Protein AF-A0A7G2FA11-F1 (afdb_mon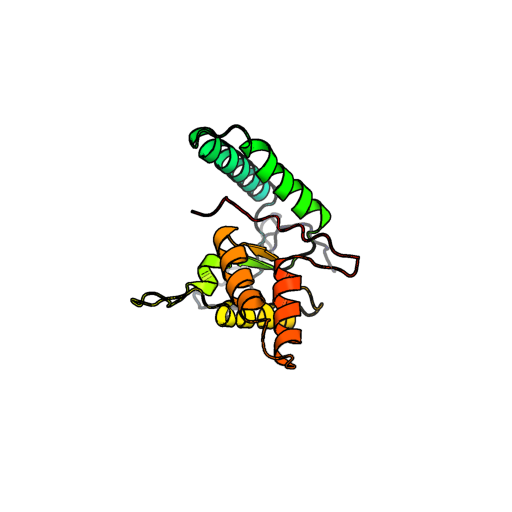omer)

pLDDT: mean 72.0, std 22.82, range [23.5, 98.06]

Foldseek 3Di:
DDDPDPDQPDDDPPDDDDDDDDDDDDFDADPQQATPVPRDHGDDGDDDPVVVVVVVVVVLVVLVVVVVVVDDPPRVVQVVVVVVVCVVPPPAPAEDAQVCQQQPVQPDPPRDRHPPSVLVVQVVVLVVVVVSGTHAYADALVNLVVVCCVVVVPVVDDDDPVVVSVVVVNCSNQVDDDDDDDRPPSHPNRDD

Organism: Arabidopsis thaliana (NCBI:txid3702)

Sequence (192 aa):
MEVGGTGMGGWHGHGWVGDGKWIVKKGNVSSTGRCLSCSEQLACVDTNEVETQKFVDSLVALAMERKAKMNSCESDVVFSEFQDWLEKQGDYEAILDGANIGLYQQNFVDGSFSLSQLESVVKELYRESGNNKWPLILLHKRRVMAILEEIYGHSLFLYSSSLLAMSSLVKSCLNLSHATCEIELRTLDWIE

Solvent-accessible surface area (backbone atoms only — not comparable to full-atom values): 12271 Å² total; per-residue (Å²): 132,87,74,88,68,99,53,65,45,80,71,81,90,82,72,89,83,88,85,85,84,85,87,86,80,91,72,60,63,46,98,87,40,32,31,72,78,76,69,47,73,62,63,73,62,62,80,57,66,70,60,49,50,53,49,50,55,52,50,54,52,49,58,53,53,63,48,68,75,67,75,57,96,74,56,77,58,58,58,53,49,49,53,57,47,45,73,74,68,63,83,56,92,43,78,40,61,43,59,60,49,17,45,60,91,30,89,53,100,81,47,55,78,33,65,67,55,40,51,52,53,49,53,49,48,24,64,69,57,77,74,69,46,62,50,45,58,48,53,36,38,72,56,56,50,52,53,47,46,58,58,58,69,50,62,88,62,80,96,52,81,71,54,60,62,54,47,51,52,50,28,55,63,56,71,66,66,102,62,83,92,72,90,73,83,82,49,45,89,74,77,129

Secondary structure (DSSP, 8-state):
------S-TT---S---S-S--------B-TTSBBTTT-PBPPPPPPPHHHHHHHHHHHHHHHHHHHHTT--TTHHHHHHHHHHHHHHH---S-EEEHHHHHTTT--STT----HHHHHHHHHHHHHHTSS-PPPEEE--HHHHHHHHHHHHHSTTS---THHHHHHHHHHHHHT--SSS--------TT--

Radius of gyration: 23.55 Å; Cα contacts (8 Å, |Δi|>4): 127; chains: 1; bounding box: 54×41×76 Å

Nearest PDB structures (foldseek):
  5diz-assembly2_B  TM=8.920E-01  e=6.114E-16  Arabidopsis thaliana
  5diz-assembly1_A  TM=8.739E-01  e=4.611E-15  Arabidopsis thaliana
  5ft9-assembly1_A  TM=8.097E-01  e=1.048E-15  Arabidopsis thaliana
  5ft9-assembly2_B  TM=8.234E-01  e=8.454E-15  Arabidopsis thaliana
  4a5p-assembly1_B  TM=3.358E-01  e=2.078E+00  Shigella flexneri 5a

InterPro domains:
  IPR011990 Tetratricopeptide-like helical domain superfamily [G3DSA:1.25.40.10] (2-50)
  IPR031595 Protein-only RNase P, C-terminal [PF16953] (30-145)

Mean predicted aligned error: 13.17 Å

Structure (mmCIF, N/CA/C/O backbone):
data_AF-A0A7G2FA11-F1
#
_entry.id   AF-A0A7G2FA11-F1
#
loop_
_atom_site.group_PDB
_atom_site.id
_atom_site.type_symbol
_atom_site.label_atom_id
_atom_site.label_alt_id
_atom_site.label_comp_id
_atom_site.label_asym_id
_atom_site.label_entity_id
_atom_site.label_seq_id
_atom_site.pdbx_PDB_ins_code
_atom_site.Cartn_x
_atom_site.Cartn_y
_atom_site.Cartn_z
_atom_site.occupancy
_atom_site.B_iso_or_equiv
_atom_site.auth_seq_id
_atom_site.auth_comp_id
_atom_site.auth_asym_id
_atom_site.auth_atom_id
_atom_site.pdbx_PDB_model_num
ATOM 1 N N . MET A 1 1 ? -20.366 17.766 17.515 1.00 31.16 1 MET A N 1
ATOM 2 C CA . MET A 1 1 ? -19.102 18.394 17.939 1.00 31.16 1 MET A CA 1
ATOM 3 C C . MET A 1 1 ? -18.028 17.690 17.140 1.00 31.16 1 MET A C 1
ATOM 5 O O . MET A 1 1 ? -17.659 16.576 17.478 1.00 31.16 1 MET A O 1
ATOM 9 N N . GLU A 1 2 ? -17.690 18.252 15.983 1.00 34.56 2 GLU A N 1
ATOM 10 C CA . GLU A 1 2 ? -16.593 17.748 15.161 1.00 34.56 2 GLU A CA 1
ATOM 11 C C . GLU A 1 2 ? -15.304 18.133 15.874 1.00 34.56 2 GLU A C 1
ATOM 13 O O . GLU A 1 2 ? -14.968 19.311 15.983 1.00 34.56 2 GLU A O 1
ATOM 18 N N . VAL A 1 3 ? -14.635 17.142 16.450 1.00 42.66 3 VAL A N 1
ATOM 19 C CA . VAL A 1 3 ? -13.273 17.324 16.931 1.00 42.66 3 VAL A CA 1
ATOM 20 C C . VAL A 1 3 ? -12.388 16.956 15.752 1.00 42.66 3 VAL A C 1
ATOM 22 O O . VAL A 1 3 ? -12.203 15.778 15.457 1.00 42.66 3 VAL A O 1
ATOM 25 N N . GLY A 1 4 ? -11.909 17.978 15.041 1.00 41.78 4 GLY A N 1
ATOM 26 C CA . GLY A 1 4 ? -10.796 17.840 14.109 1.00 41.78 4 GLY A CA 1
ATOM 27 C C . GLY A 1 4 ? -9.607 17.271 14.876 1.00 41.78 4 GLY A C 1
ATOM 28 O O . GLY A 1 4 ? -9.051 17.936 15.748 1.00 41.78 4 GLY A O 1
ATOM 29 N N . GLY A 1 5 ? -9.299 16.002 14.628 1.00 37.94 5 GLY A N 1
ATOM 30 C CA . GLY A 1 5 ? -8.276 15.263 15.350 1.00 37.94 5 GLY A CA 1
ATOM 31 C C . GLY A 1 5 ? -7.019 15.135 14.512 1.00 37.94 5 GLY A C 1
ATOM 32 O O . GLY A 1 5 ? -6.974 14.323 13.599 1.00 37.94 5 GLY A O 1
ATOM 33 N N . THR A 1 6 ? -5.969 15.861 14.883 1.00 43.22 6 THR A N 1
ATOM 34 C CA . THR A 1 6 ? -4.574 15.552 14.521 1.00 43.22 6 THR A CA 1
ATOM 35 C C . THR A 1 6 ? -4.031 14.397 15.379 1.00 43.22 6 THR A C 1
ATOM 37 O O . THR A 1 6 ? -2.898 14.436 15.852 1.00 43.22 6 THR A O 1
ATOM 40 N N . GLY A 1 7 ? -4.868 13.403 15.682 1.00 51.94 7 GLY A N 1
ATOM 41 C CA . GLY A 1 7 ? -4.521 12.251 16.507 1.00 51.94 7 GLY A CA 1
ATOM 42 C C . GLY A 1 7 ? -4.700 10.989 15.686 1.00 51.94 7 GLY A C 1
ATOM 43 O O . GLY A 1 7 ? -5.805 10.743 15.210 1.00 51.94 7 GLY A O 1
ATOM 44 N N . MET A 1 8 ? -3.623 10.215 15.538 1.00 59.50 8 MET A N 1
ATOM 45 C CA . MET A 1 8 ? -3.624 8.865 14.968 1.00 59.50 8 MET A CA 1
ATOM 46 C C . MET A 1 8 ? -4.855 8.116 15.500 1.00 59.50 8 MET A C 1
ATOM 48 O O . MET A 1 8 ? -4.978 7.924 16.713 1.00 59.50 8 MET A O 1
ATOM 52 N N . GLY A 1 9 ? -5.819 7.814 14.628 1.00 73.50 9 GLY A N 1
ATOM 53 C CA . GLY A 1 9 ? -7.153 7.373 15.036 1.00 73.50 9 GLY A CA 1
ATOM 54 C C . GLY A 1 9 ? -7.132 6.202 16.029 1.00 73.50 9 GLY A C 1
ATOM 55 O O . GLY A 1 9 ? -6.240 5.362 16.006 1.00 73.50 9 GLY A O 1
ATOM 56 N N . GLY A 1 10 ? -8.134 6.122 16.911 1.00 81.94 10 GLY A N 1
ATOM 57 C CA . GLY A 1 10 ? -8.347 4.951 17.778 1.00 81.94 10 GLY A CA 1
ATOM 58 C C . GLY A 1 10 ? -7.951 5.091 19.254 1.00 81.94 10 GLY A C 1
ATOM 59 O O . GLY A 1 10 ? -8.184 4.156 20.020 1.00 81.94 10 GLY A O 1
ATOM 60 N N . TRP A 1 11 ? -7.423 6.238 19.698 1.00 87.19 11 TRP A N 1
ATOM 61 C CA . TRP A 1 11 ? -7.128 6.497 21.116 1.00 87.19 11 TRP A CA 1
ATOM 62 C C . TRP A 1 11 ? -7.223 7.988 21.468 1.00 87.19 11 TRP A C 1
ATOM 64 O O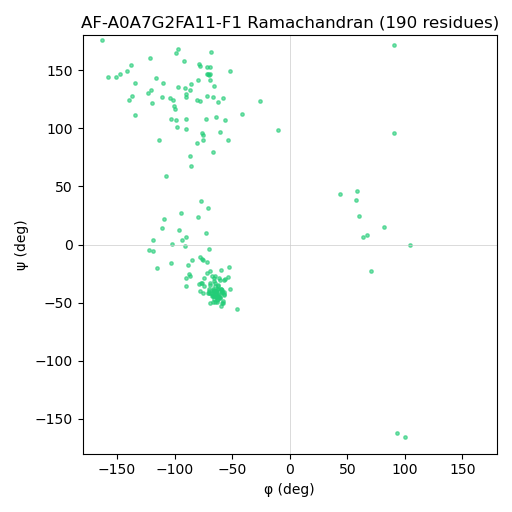 . TRP A 1 11 ? -6.843 8.835 20.668 1.00 87.19 11 TRP A O 1
ATOM 74 N N . HIS A 1 12 ? -7.698 8.316 22.677 1.00 88.25 12 HIS A N 1
ATOM 75 C CA . HIS A 1 12 ? -7.824 9.710 23.138 1.00 88.25 12 HIS A CA 1
ATOM 76 C C . HIS A 1 12 ? -6.921 10.078 24.329 1.00 88.25 12 HIS A C 1
ATOM 78 O O . HIS A 1 12 ? -6.681 11.252 24.564 1.00 88.25 12 HIS A O 1
ATOM 84 N N . GLY A 1 13 ? -6.417 9.121 25.115 1.00 90.75 13 GLY A N 1
ATOM 85 C CA . GLY A 1 13 ? -5.401 9.382 26.153 1.00 90.75 13 GLY A CA 1
ATOM 86 C C . GLY A 1 13 ? -5.819 10.223 27.363 1.00 90.75 13 GLY A C 1
ATOM 87 O O . GLY A 1 13 ? -4.971 10.544 28.189 1.00 90.75 13 GLY A O 1
ATOM 88 N N . HIS A 1 14 ? -7.104 10.545 27.517 1.00 93.06 14 HIS A N 1
ATOM 89 C CA . HIS A 1 14 ? -7.607 11.416 28.593 1.00 93.06 14 HIS A CA 1
ATOM 90 C C . HIS A 1 14 ? -8.152 10.663 29.822 1.00 93.06 14 HIS A C 1
ATOM 92 O O . HIS A 1 14 ? -8.789 11.266 30.682 1.00 93.06 14 HIS A O 1
ATOM 98 N N . GLY A 1 15 ? -7.894 9.356 29.926 1.00 93.38 15 GLY A N 1
ATOM 99 C CA . GLY A 1 15 ? -8.355 8.515 31.036 1.00 93.38 15 GLY A CA 1
ATOM 100 C C . GLY A 1 15 ? -9.692 7.817 30.769 1.00 93.38 15 GLY A C 1
ATOM 101 O O . GLY A 1 15 ? -10.099 7.656 29.623 1.00 93.38 15 GLY A O 1
ATOM 102 N N . TRP A 1 16 ? -10.349 7.342 31.829 1.00 95.38 16 TRP A N 1
ATOM 103 C CA . TRP A 1 16 ? -11.605 6.591 31.731 1.00 95.38 16 TRP A CA 1
ATOM 104 C C . TRP A 1 16 ? -12.785 7.479 31.317 1.00 95.38 16 TRP A C 1
ATOM 106 O O . TRP A 1 16 ? -12.865 8.638 31.719 1.00 95.38 16 TRP A O 1
ATOM 116 N N . VAL A 1 17 ? -13.728 6.910 30.560 1.00 94.94 17 VAL A N 1
ATOM 117 C CA . VAL A 1 17 ? -14.979 7.569 30.158 1.00 94.94 17 VAL A CA 1
ATOM 118 C C . VAL A 1 17 ? -16.167 6.731 30.626 1.00 94.94 17 VAL A C 1
ATOM 120 O O . VAL A 1 17 ? -16.229 5.534 30.345 1.00 94.94 17 VAL A O 1
ATOM 123 N N . GLY A 1 18 ? -17.126 7.379 31.289 1.00 94.62 18 GLY A N 1
ATOM 124 C CA . GLY A 1 18 ? -18.358 6.761 31.781 1.00 94.62 18 GLY A CA 1
ATOM 125 C C . GLY A 1 18 ? -18.260 6.200 33.202 1.00 94.62 18 GLY A C 1
ATOM 126 O O . GLY A 1 18 ? -17.185 6.126 33.793 1.00 94.62 18 GLY A O 1
ATOM 127 N N . ASP A 1 19 ? -19.415 5.791 33.727 1.00 95.94 19 ASP A N 1
ATOM 128 C CA . ASP A 1 19 ? -19.591 5.256 35.080 1.00 95.94 19 ASP A CA 1
ATOM 129 C C . ASP A 1 19 ? -20.173 3.829 35.045 1.00 95.94 19 ASP A C 1
ATOM 131 O O . ASP A 1 19 ? -20.814 3.419 34.075 1.00 95.94 19 ASP A O 1
ATOM 135 N N . GLY A 1 20 ? -20.013 3.073 36.136 1.00 96.50 20 GLY A N 1
ATOM 136 C CA . GLY A 1 20 ? -20.649 1.762 36.326 1.00 96.50 20 GLY A CA 1
ATOM 137 C C . GLY A 1 20 ? -19.751 0.549 36.047 1.00 96.50 20 GLY A C 1
ATOM 138 O O . GLY A 1 20 ? -18.525 0.636 36.025 1.00 96.50 20 GLY A O 1
ATOM 139 N N . LYS A 1 21 ? -20.370 -0.635 35.918 1.00 97.56 21 LYS A N 1
ATOM 140 C CA . LYS A 1 21 ? -19.657 -1.902 35.675 1.00 97.56 21 LYS A CA 1
ATOM 141 C C . LYS A 1 21 ? -19.410 -2.107 34.180 1.00 97.56 21 LYS A C 1
ATOM 143 O O . LYS A 1 21 ? -20.320 -1.936 33.374 1.00 97.56 21 LYS A O 1
ATOM 148 N N . TRP A 1 22 ? -18.218 -2.583 33.832 1.00 96.81 22 TRP A N 1
ATOM 149 C CA . TRP A 1 22 ? -17.868 -2.949 32.461 1.00 96.81 22 TRP A CA 1
ATOM 150 C C . TRP A 1 22 ? -18.674 -4.147 31.958 1.00 96.81 22 TRP A C 1
ATOM 152 O O . TRP A 1 22 ? -18.799 -5.164 32.643 1.00 96.81 22 TRP A O 1
ATOM 162 N N . ILE A 1 23 ? -19.159 -4.048 30.720 1.00 96.31 23 ILE A N 1
ATOM 163 C CA . ILE A 1 23 ? -19.722 -5.176 29.979 1.00 96.31 23 ILE A CA 1
ATOM 164 C C . ILE A 1 23 ? -18.635 -5.700 29.045 1.00 96.31 23 ILE A C 1
ATOM 166 O O . ILE A 1 23 ? -18.316 -5.074 28.037 1.00 96.31 23 ILE A O 1
ATOM 170 N N . VAL A 1 24 ? -18.077 -6.863 29.369 1.00 96.88 24 VAL A N 1
ATOM 171 C CA . VAL A 1 24 ? -17.013 -7.495 28.581 1.00 96.88 24 VAL A CA 1
ATOM 172 C C . VAL A 1 24 ? -17.599 -8.649 27.774 1.00 96.88 24 VAL A C 1
ATOM 174 O O . VAL A 1 24 ? -18.246 -9.536 28.329 1.00 96.88 24 VAL A O 1
ATOM 177 N N . LYS A 1 25 ? -17.378 -8.646 26.456 1.00 97.06 25 LYS A N 1
ATOM 178 C CA . LYS A 1 25 ? -17.841 -9.691 25.531 1.00 97.06 25 LYS A CA 1
ATOM 179 C C . LYS A 1 25 ? -16.710 -10.089 24.589 1.00 97.06 25 LYS A C 1
ATOM 181 O O . LYS A 1 25 ? -16.015 -9.223 24.067 1.00 97.06 25 LYS A O 1
ATOM 186 N N . LYS A 1 26 ? -16.574 -11.387 24.315 1.00 97.38 26 LYS A N 1
ATOM 187 C CA . LYS A 1 26 ? -15.735 -11.895 23.223 1.00 97.38 26 LYS A CA 1
ATOM 188 C C . LYS A 1 26 ? -16.593 -12.022 21.967 1.00 97.38 26 LYS A C 1
ATOM 190 O O . LYS A 1 26 ? -17.704 -12.537 22.045 1.00 97.38 26 LYS A O 1
ATOM 195 N N . GLY A 1 27 ? -16.086 -11.569 20.829 1.00 95.44 27 GLY A N 1
ATOM 196 C CA . GLY A 1 27 ? -16.783 -11.680 19.553 1.00 95.44 27 GLY A CA 1
ATOM 197 C C . GLY A 1 27 ? -15.845 -11.468 18.377 1.00 95.44 27 GLY A C 1
ATOM 198 O O . GLY A 1 27 ? -14.664 -11.173 18.562 1.00 95.44 27 GLY A O 1
ATOM 199 N N . ASN A 1 28 ? -16.393 -11.629 17.180 1.00 98.06 28 ASN A N 1
ATOM 200 C CA . ASN A 1 28 ? -15.663 -11.445 15.934 1.00 98.06 28 ASN A CA 1
ATOM 201 C C . ASN A 1 28 ? -15.912 -10.036 15.376 1.00 98.06 28 ASN A C 1
ATOM 203 O O . ASN A 1 28 ? -16.814 -9.315 15.816 1.00 98.06 28 ASN A O 1
ATOM 207 N N . VAL A 1 29 ? -15.110 -9.663 14.386 1.00 98.00 29 VAL A N 1
ATOM 208 C CA . VAL A 1 29 ? -15.217 -8.412 13.630 1.00 98.0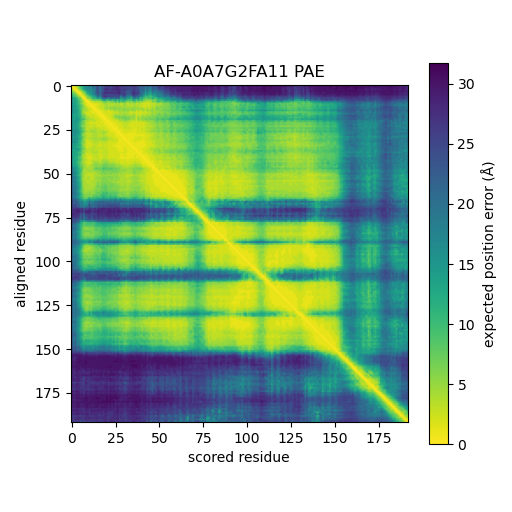0 29 VAL A CA 1
ATOM 209 C C . VAL A 1 29 ? -15.526 -8.768 12.174 1.00 98.00 29 VAL A C 1
ATOM 211 O O . VAL A 1 29 ? -15.056 -9.795 11.681 1.00 98.00 29 VAL A O 1
ATOM 214 N N . SER A 1 30 ? -16.353 -7.967 11.501 1.00 97.69 30 SER A N 1
ATOM 215 C CA . SER A 1 30 ? -16.638 -8.133 10.072 1.00 97.69 30 SER A CA 1
ATOM 216 C C . SER A 1 30 ? -15.415 -7.802 9.208 1.00 97.69 30 SER A C 1
ATOM 218 O O . SER A 1 30 ? -14.481 -7.136 9.653 1.00 97.69 30 SER A O 1
ATOM 220 N N . SER A 1 31 ? -15.453 -8.186 7.930 1.00 97.25 31 SER A N 1
ATOM 221 C CA . SER A 1 31 ? -14.429 -7.796 6.947 1.00 97.25 31 SER A CA 1
ATOM 222 C C . SER A 1 31 ? -14.307 -6.279 6.754 1.00 97.25 31 SER A C 1
ATOM 224 O O . SER A 1 31 ? -13.261 -5.803 6.340 1.00 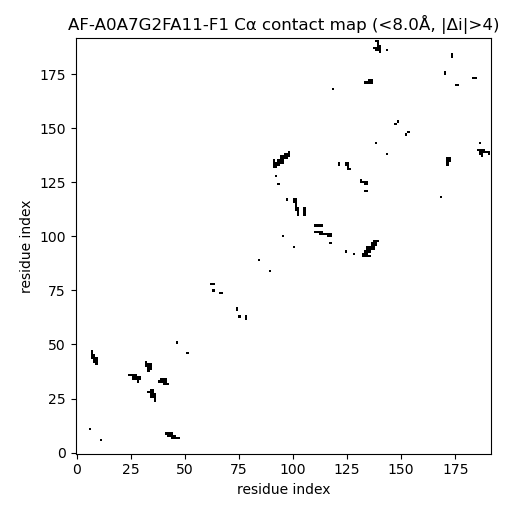97.25 31 SER A O 1
ATOM 226 N N . THR A 1 32 ? -15.350 -5.513 7.085 1.00 96.19 32 THR A N 1
ATOM 227 C CA . THR A 1 32 ? -15.356 -4.042 7.023 1.00 96.19 32 THR A CA 1
ATOM 228 C C . THR A 1 32 ? -14.904 -3.381 8.331 1.00 96.19 32 THR A C 1
ATOM 230 O O . THR A 1 32 ? -15.038 -2.170 8.485 1.00 96.19 32 THR A O 1
ATOM 233 N N . GLY A 1 33 ? -14.441 -4.154 9.321 1.00 96.31 33 GLY A N 1
ATOM 234 C CA . GLY A 1 33 ? -13.973 -3.624 10.605 1.00 96.31 33 GLY A CA 1
ATOM 235 C C . GLY A 1 33 ? -15.073 -3.313 11.629 1.00 96.31 33 GLY A C 1
ATOM 236 O O . GLY A 1 33 ? -14.806 -2.627 12.612 1.00 96.31 33 GLY A O 1
ATOM 237 N N . ARG A 1 34 ? -16.306 -3.809 11.448 1.00 97.75 34 ARG A N 1
ATOM 238 C CA . ARG A 1 34 ? -17.403 -3.602 12.412 1.00 97.75 34 ARG A CA 1
ATOM 239 C C . ARG A 1 34 ? -17.439 -4.716 13.458 1.00 97.75 34 ARG A C 1
ATOM 241 O O . ARG A 1 34 ? -17.473 -5.897 13.114 1.00 97.75 34 ARG A O 1
ATOM 248 N N . CYS A 1 35 ? -17.482 -4.358 14.738 1.00 97.44 35 CYS A N 1
ATOM 249 C CA . CYS A 1 35 ? -17.572 -5.321 15.835 1.00 97.44 35 CYS A CA 1
ATOM 250 C C . CYS A 1 35 ? -18.964 -5.970 15.900 1.00 97.44 35 CYS A C 1
ATOM 252 O O . CYS A 1 35 ? -19.966 -5.268 16.004 1.00 97.44 35 CYS A O 1
ATOM 254 N N . LEU A 1 36 ? -19.052 -7.304 15.931 1.00 97.31 36 LEU A N 1
ATOM 255 C CA . LEU A 1 36 ? -20.346 -8.005 15.997 1.00 97.31 36 LEU A CA 1
ATOM 256 C C . LEU A 1 36 ? -21.000 -7.964 17.392 1.00 97.31 36 LEU A C 1
ATOM 258 O O . LEU A 1 36 ? -22.175 -8.290 17.535 1.00 97.31 36 LEU A O 1
ATOM 262 N N . SER A 1 37 ? -20.255 -7.562 18.426 1.00 97.56 37 SER A N 1
ATOM 263 C CA . SER A 1 37 ? -20.739 -7.521 19.816 1.00 97.56 37 SER A CA 1
ATOM 264 C C . SER A 1 37 ? -21.374 -6.186 20.212 1.00 97.56 37 SER A C 1
ATOM 266 O O . SER A 1 37 ? -22.299 -6.174 21.029 1.00 97.56 37 SER A O 1
ATOM 268 N N . CYS A 1 38 ? -20.849 -5.070 19.694 1.00 96.19 38 CYS A N 1
ATOM 269 C CA . CYS A 1 38 ? -21.323 -3.709 19.985 1.00 96.19 38 CYS A CA 1
ATOM 270 C C . CYS A 1 38 ? -21.751 -2.929 18.737 1.00 96.19 38 CYS A C 1
ATOM 272 O O . CYS A 1 38 ? -22.277 -1.836 18.875 1.00 96.19 38 CYS A O 1
ATOM 274 N N . SER A 1 39 ? -21.578 -3.487 17.536 1.00 96.31 39 SER A N 1
ATOM 275 C CA . SER A 1 39 ? -21.902 -2.854 16.248 1.00 96.31 39 SER A CA 1
ATOM 276 C C . SER A 1 39 ? -21.098 -1.595 15.902 1.00 96.31 39 SER A C 1
ATOM 278 O O . SER A 1 39 ? -21.367 -0.993 14.863 1.00 96.31 39 SER A O 1
ATOM 280 N N . GLU A 1 40 ? -20.090 -1.238 16.701 1.00 96.06 40 GLU A N 1
ATOM 281 C CA . GLU A 1 40 ? -19.210 -0.089 16.458 1.00 96.06 40 GLU A CA 1
ATOM 282 C C . GLU A 1 40 ? -18.139 -0.372 15.396 1.00 96.06 40 GLU A C 1
ATOM 284 O O . GLU A 1 40 ? -17.740 -1.523 15.176 1.00 96.06 40 GLU A O 1
ATOM 289 N N . GLN A 1 41 ? -17.678 0.695 14.738 1.00 96.25 41 GLN A N 1
ATOM 290 C CA . GLN A 1 41 ? -16.644 0.666 13.702 1.00 96.25 41 GLN A CA 1
ATOM 291 C C . GLN A 1 41 ? -15.256 0.834 14.328 1.00 96.25 41 GLN A C 1
ATOM 293 O O . GLN A 1 41 ? -15.009 1.798 15.051 1.00 96.25 41 GLN A O 1
ATOM 298 N N . LEU A 1 42 ? -14.335 -0.082 14.026 1.00 95.06 42 LEU A N 1
ATOM 299 C CA . LEU A 1 42 ? -12.929 0.102 14.378 1.00 95.06 42 LEU A CA 1
ATOM 300 C C . LEU A 1 42 ? -12.317 1.226 13.537 1.00 95.06 42 LEU A C 1
ATOM 302 O O . LEU A 1 42 ? -12.607 1.344 12.344 1.00 95.06 42 LEU A O 1
ATOM 306 N N . ALA A 1 43 ? -11.455 2.024 14.165 1.00 92.19 43 ALA A N 1
ATOM 307 C CA . ALA A 1 43 ? -10.685 3.051 13.478 1.00 92.19 43 ALA A CA 1
ATOM 308 C C . ALA A 1 43 ? -9.589 2.421 12.601 1.00 92.19 43 ALA A C 1
ATOM 310 O O . ALA A 1 43 ? -9.001 1.403 12.973 1.00 92.19 43 ALA A O 1
ATOM 311 N N . CYS A 1 44 ? -9.292 3.057 11.466 1.00 90.06 44 CYS A N 1
ATOM 312 C CA . CYS A 1 44 ? -8.036 2.837 10.756 1.00 90.06 44 CYS A CA 1
ATOM 313 C C . CYS A 1 44 ? -6.951 3.623 11.497 1.00 90.06 44 CYS A C 1
ATOM 315 O O . CYS A 1 44 ? -7.121 4.818 11.733 1.00 90.06 44 CYS A O 1
ATOM 317 N N . VAL A 1 45 ? -5.897 2.939 11.934 1.00 90.62 45 VAL A N 1
ATOM 318 C CA . VAL A 1 45 ? -4.822 3.555 12.716 1.00 90.62 45 VAL A CA 1
ATOM 319 C C . VAL A 1 45 ? -3.662 3.843 11.780 1.00 90.62 45 VAL A C 1
ATOM 321 O O . VAL A 1 45 ? -3.076 2.911 11.229 1.00 90.62 45 VAL A O 1
ATOM 324 N N . ASP A 1 46 ? -3.337 5.121 11.620 1.00 87.88 46 ASP A N 1
ATOM 325 C CA . ASP A 1 46 ? -2.204 5.544 10.802 1.00 87.88 46 ASP A CA 1
ATOM 326 C C . ASP A 1 46 ? -0.876 5.146 11.449 1.00 87.88 46 ASP A C 1
ATOM 328 O O . ASP A 1 46 ? -0.756 5.017 12.674 1.00 87.88 46 ASP A O 1
ATOM 332 N N . THR A 1 47 ? 0.152 4.958 10.625 1.00 88.44 47 THR A N 1
ATOM 333 C CA . THR A 1 47 ? 1.513 4.757 11.121 1.00 88.44 47 THR A CA 1
ATOM 334 C C . THR A 1 47 ? 2.045 6.043 11.739 1.00 88.44 47 THR A C 1
ATOM 336 O O . THR A 1 47 ? 1.720 7.150 11.319 1.00 88.44 47 THR A O 1
ATOM 339 N N . ASN A 1 48 ? 2.880 5.909 12.768 1.00 89.81 48 ASN A N 1
ATOM 340 C CA . ASN A 1 48 ? 3.454 7.068 13.440 1.00 89.81 48 ASN A CA 1
ATOM 341 C C . ASN A 1 48 ? 4.402 7.813 12.489 1.00 89.81 48 ASN A C 1
ATOM 343 O O . ASN A 1 48 ? 5.329 7.203 11.958 1.00 89.81 48 ASN A O 1
ATOM 347 N N . GLU A 1 49 ? 4.203 9.116 12.304 1.00 89.81 49 GLU A N 1
ATOM 348 C CA . GLU A 1 49 ? 5.010 9.936 11.389 1.00 89.81 49 GLU A CA 1
ATOM 349 C C . GLU A 1 49 ? 6.504 9.930 11.751 1.00 89.81 49 GLU A C 1
ATOM 351 O O . GLU A 1 49 ? 7.353 9.789 10.875 1.00 89.81 49 GLU A O 1
ATOM 356 N N . VAL A 1 50 ? 6.844 9.994 13.044 1.00 91.44 50 VAL A N 1
ATOM 357 C CA . VAL A 1 50 ? 8.239 9.986 13.520 1.00 91.44 50 VAL A CA 1
ATOM 358 C C . VAL A 1 50 ? 8.910 8.643 13.240 1.00 91.44 50 VAL A C 1
ATOM 360 O O . VAL A 1 50 ? 10.049 8.601 12.781 1.00 91.44 50 VAL A O 1
ATOM 363 N N . GLU A 1 51 ? 8.218 7.533 13.498 1.00 93.06 51 GLU A N 1
ATOM 364 C CA . GLU A 1 51 ? 8.749 6.201 13.181 1.00 93.06 51 GLU A CA 1
ATOM 365 C C . GLU A 1 51 ? 8.818 5.962 11.668 1.00 93.06 51 GLU A C 1
ATOM 367 O O . GLU A 1 51 ? 9.771 5.352 11.185 1.00 93.06 51 GLU A O 1
ATOM 372 N N . THR A 1 52 ? 7.863 6.506 10.911 1.00 92.81 52 THR A N 1
ATOM 373 C CA . THR A 1 52 ? 7.872 6.467 9.443 1.00 92.81 52 THR A CA 1
ATOM 374 C C . THR A 1 52 ? 9.094 7.206 8.898 1.00 92.81 52 THR A C 1
ATOM 376 O O . THR A 1 52 ? 9.801 6.660 8.054 1.00 92.81 52 THR A O 1
ATOM 379 N N . GLN A 1 53 ? 9.425 8.386 9.435 1.00 93.25 53 GLN A N 1
ATOM 380 C CA . GLN A 1 53 ? 10.622 9.124 9.029 1.00 93.25 53 GLN A CA 1
ATOM 381 C C . GLN A 1 53 ? 11.911 8.354 9.343 1.00 93.25 53 GLN A C 1
ATOM 383 O O . GLN A 1 53 ? 12.770 8.214 8.478 1.00 93.25 53 GLN A O 1
ATOM 388 N N . LYS A 1 54 ? 12.034 7.770 10.543 1.00 95.31 54 LYS A N 1
ATOM 389 C CA . LYS A 1 54 ? 13.202 6.938 10.893 1.00 95.31 54 LYS A CA 1
ATOM 390 C C . LYS A 1 54 ? 13.361 5.738 9.960 1.00 95.31 54 LYS A C 1
ATOM 392 O O . LYS A 1 54 ? 14.487 5.350 9.635 1.00 95.31 54 LYS A O 1
ATOM 397 N N . PHE A 1 55 ? 12.246 5.130 9.557 1.00 94.81 55 PHE A N 1
ATOM 398 C CA . PHE A 1 55 ? 12.247 4.035 8.596 1.00 94.81 55 PHE A CA 1
ATOM 399 C C . PHE A 1 55 ? 12.750 4.499 7.224 1.00 94.81 55 PHE A C 1
ATOM 401 O O . PHE A 1 55 ? 13.618 3.839 6.652 1.00 94.81 55 PHE A O 1
ATOM 408 N N . VAL A 1 56 ? 12.275 5.652 6.736 1.00 92.56 56 VAL A N 1
ATOM 409 C CA . VAL A 1 56 ? 12.756 6.271 5.490 1.00 92.56 56 VAL A CA 1
ATOM 410 C C . VAL A 1 56 ? 14.259 6.546 5.564 1.00 92.56 56 VAL A C 1
ATOM 412 O O . VAL A 1 56 ? 14.994 6.083 4.696 1.00 92.56 56 VAL A O 1
ATOM 415 N N . ASP A 1 57 ? 14.740 7.200 6.623 1.00 92.69 57 ASP A N 1
ATOM 416 C CA . ASP A 1 57 ? 16.165 7.523 6.791 1.00 92.69 57 ASP A CA 1
ATOM 417 C C . ASP A 1 57 ? 17.039 6.257 6.786 1.00 92.69 57 ASP A C 1
ATOM 419 O O . ASP A 1 57 ? 18.099 6.206 6.157 1.00 92.69 57 ASP A O 1
ATOM 423 N N . SER A 1 58 ? 16.565 5.195 7.444 1.00 94.06 58 SER A N 1
ATOM 424 C CA . SER A 1 58 ? 17.250 3.898 7.478 1.00 94.06 58 SER A CA 1
ATOM 425 C C . SER A 1 58 ? 17.275 3.218 6.105 1.00 94.06 58 SER A C 1
ATOM 427 O O . SER A 1 58 ? 18.278 2.603 5.738 1.00 94.06 58 SER A O 1
ATOM 429 N N . LEU A 1 59 ? 16.192 3.332 5.330 1.00 89.31 59 LEU A N 1
ATOM 430 C CA . LEU A 1 59 ? 16.104 2.792 3.974 1.00 89.31 59 LEU A CA 1
ATOM 431 C C . LEU A 1 59 ? 17.053 3.524 3.020 1.00 89.31 59 LEU A C 1
ATOM 433 O O . LEU A 1 59 ? 17.759 2.869 2.252 1.00 89.31 59 LEU A O 1
ATOM 437 N N . VAL A 1 60 ? 17.108 4.857 3.103 1.00 88.25 60 VAL A N 1
ATOM 438 C CA . VAL A 1 60 ? 18.052 5.685 2.338 1.00 88.25 60 VAL A CA 1
ATOM 439 C C . VAL A 1 60 ? 19.484 5.274 2.675 1.00 88.25 60 VAL A C 1
ATOM 441 O O . VAL A 1 60 ? 20.254 4.945 1.776 1.00 88.25 60 VAL A O 1
ATOM 444 N N . ALA A 1 61 ? 19.833 5.193 3.963 1.00 88.00 61 ALA A N 1
ATOM 445 C CA . ALA A 1 61 ? 21.168 4.777 4.391 1.00 88.00 61 ALA A CA 1
ATOM 446 C C . ALA A 1 61 ? 21.548 3.386 3.849 1.00 88.00 61 ALA A C 1
ATOM 448 O O . ALA A 1 61 ? 22.653 3.200 3.337 1.00 88.00 61 ALA A O 1
ATOM 449 N N . LEU A 1 62 ? 20.620 2.424 3.891 1.00 85.25 62 LEU A N 1
ATOM 450 C CA . LEU A 1 62 ? 20.835 1.079 3.359 1.00 85.25 62 LEU A CA 1
ATOM 451 C C . LEU A 1 62 ? 21.011 1.069 1.832 1.00 85.25 62 LEU A C 1
ATOM 453 O O . LEU A 1 62 ? 21.847 0.319 1.317 1.00 85.25 62 LEU A O 1
ATOM 457 N N . ALA A 1 63 ? 20.229 1.873 1.105 1.00 79.69 63 ALA A N 1
ATOM 458 C CA . ALA A 1 63 ? 20.333 2.001 -0.347 1.00 79.69 63 ALA A CA 1
ATOM 459 C C . ALA A 1 63 ? 21.709 2.544 -0.756 1.00 79.69 63 ALA A C 1
ATOM 461 O O . ALA A 1 63 ? 22.334 1.993 -1.666 1.00 79.69 63 ALA A O 1
ATOM 462 N N . MET A 1 64 ? 22.211 3.545 -0.028 1.00 78.25 64 MET A N 1
ATOM 463 C CA . MET A 1 64 ? 23.552 4.097 -0.223 1.00 78.25 64 MET A CA 1
ATOM 464 C C . MET A 1 64 ? 24.647 3.075 0.143 1.00 78.25 64 MET A C 1
ATOM 466 O O . MET A 1 64 ? 25.589 2.864 -0.621 1.00 78.25 64 MET A O 1
ATOM 470 N N . GLU A 1 65 ? 24.508 2.353 1.265 1.00 78.38 65 GLU A N 1
ATOM 471 C CA . GLU A 1 65 ? 25.515 1.387 1.737 1.00 78.38 65 GLU A CA 1
ATOM 472 C C . GLU A 1 65 ? 25.681 0.178 0.801 1.00 78.38 65 GLU A C 1
ATOM 474 O O . GLU A 1 65 ? 26.804 -0.221 0.473 1.00 78.38 65 GLU A O 1
ATOM 479 N N . ARG A 1 66 ? 24.571 -0.432 0.361 1.00 68.81 66 ARG A N 1
ATOM 480 C CA . ARG A 1 66 ? 24.614 -1.611 -0.524 1.00 68.81 66 ARG A CA 1
ATOM 481 C C . ARG A 1 66 ? 25.311 -1.310 -1.847 1.00 68.81 66 ARG A C 1
ATOM 483 O O . ARG A 1 66 ? 25.945 -2.199 -2.408 1.00 68.81 66 ARG A O 1
ATOM 490 N N . LYS A 1 67 ? 25.227 -0.068 -2.320 1.00 61.25 67 LYS A N 1
ATOM 491 C CA . LYS A 1 67 ? 25.777 0.352 -3.610 1.00 61.25 67 LYS A CA 1
ATOM 492 C C . LYS A 1 67 ? 27.220 0.844 -3.533 1.00 61.25 67 LYS A C 1
ATOM 494 O O . LYS A 1 67 ? 27.985 0.558 -4.451 1.00 61.25 67 LYS A O 1
ATOM 499 N N . ALA A 1 68 ? 27.648 1.404 -2.399 1.00 58.28 68 ALA A N 1
ATOM 500 C CA . ALA A 1 68 ? 29.069 1.643 -2.120 1.00 58.28 68 ALA A CA 1
ATOM 501 C C . ALA A 1 68 ? 29.909 0.348 -2.194 1.00 58.28 68 ALA A C 1
ATOM 503 O O . ALA A 1 68 ? 31.068 0.370 -2.601 1.00 58.28 68 ALA A O 1
ATOM 504 N N . LYS A 1 69 ? 29.306 -0.805 -1.865 1.00 59.06 69 LYS A N 1
ATOM 505 C CA . LYS A 1 69 ? 29.929 -2.139 -1.959 1.00 59.06 69 LYS A CA 1
ATOM 506 C C . LYS A 1 69 ? 29.988 -2.714 -3.389 1.00 59.06 69 LYS A C 1
ATOM 508 O O . LYS A 1 69 ? 30.673 -3.713 -3.590 1.00 59.06 69 LYS A O 1
ATOM 513 N N . MET A 1 70 ? 29.310 -2.108 -4.375 1.00 58.16 70 MET A N 1
ATOM 514 C CA . MET A 1 70 ? 29.257 -2.574 -5.776 1.00 58.16 70 MET A CA 1
ATOM 515 C C . MET A 1 70 ? 30.321 -1.935 -6.702 1.00 58.16 70 MET A C 1
ATOM 517 O O . MET A 1 70 ? 30.371 -2.268 -7.881 1.00 58.16 70 MET A O 1
ATOM 521 N N . ASN A 1 71 ? 31.236 -1.107 -6.173 1.00 46.56 71 ASN A N 1
ATOM 522 C CA . ASN A 1 71 ? 32.453 -0.606 -6.846 1.00 46.56 71 ASN A CA 1
ATOM 523 C C . ASN A 1 71 ? 32.262 0.180 -8.169 1.00 46.56 71 ASN A C 1
ATOM 525 O O . ASN A 1 71 ? 33.028 -0.016 -9.113 1.00 46.56 71 ASN A O 1
ATOM 529 N N . SER A 1 72 ? 31.323 1.128 -8.249 1.00 51.59 72 SER A N 1
ATOM 530 C CA . SER A 1 72 ? 31.258 2.081 -9.377 1.00 51.59 72 SER A CA 1
ATOM 531 C C . SER A 1 72 ? 30.970 3.511 -8.906 1.00 51.59 72 SER A C 1
ATOM 533 O O . SER A 1 72 ? 30.004 3.746 -8.186 1.00 51.59 72 SER A O 1
ATOM 535 N N . CYS A 1 73 ? 31.805 4.468 -9.326 1.00 46.66 73 CYS A N 1
ATOM 536 C CA . CYS A 1 73 ? 31.831 5.867 -8.871 1.00 46.66 73 CYS A CA 1
ATOM 537 C C . CYS A 1 73 ? 30.646 6.753 -9.314 1.00 46.66 73 CYS A C 1
ATOM 539 O O . CYS A 1 73 ? 30.576 7.904 -8.898 1.00 46.66 73 CYS A O 1
ATOM 541 N N . GLU A 1 74 ? 29.716 6.248 -10.127 1.00 48.28 74 GLU A N 1
ATOM 542 C CA . GLU A 1 74 ? 28.558 7.003 -10.646 1.00 48.28 74 GLU A CA 1
ATOM 543 C C . GLU A 1 74 ? 27.297 6.896 -9.761 1.00 48.28 74 GLU A C 1
ATOM 545 O O . GLU A 1 74 ? 26.260 7.476 -10.068 1.00 48.28 74 GLU A O 1
ATOM 550 N N . SER A 1 75 ? 27.353 6.138 -8.662 1.00 50.84 75 SER A N 1
ATOM 551 C CA . SER A 1 75 ? 26.143 5.595 -8.032 1.00 50.84 75 SER A CA 1
ATOM 552 C C . SER A 1 75 ? 25.432 6.501 -7.015 1.00 50.84 75 SER A C 1
ATOM 554 O O . SER A 1 75 ? 24.224 6.336 -6.844 1.00 50.84 75 SER A O 1
ATOM 556 N N . ASP A 1 76 ? 26.122 7.428 -6.341 1.00 52.12 76 ASP A N 1
ATOM 557 C CA . ASP A 1 76 ? 25.504 8.304 -5.320 1.00 52.12 76 ASP A CA 1
ATOM 558 C C . ASP A 1 76 ? 24.522 9.318 -5.938 1.00 52.12 76 ASP A C 1
ATOM 560 O O . ASP A 1 76 ? 23.594 9.801 -5.283 1.00 52.12 76 ASP A O 1
ATOM 564 N N . VAL A 1 77 ? 24.700 9.602 -7.230 1.00 55.56 77 VAL A N 1
ATOM 565 C CA . VAL A 1 77 ? 23.891 10.554 -7.995 1.00 55.56 77 VAL A CA 1
ATOM 566 C C . VAL A 1 77 ? 22.519 9.960 -8.346 1.00 55.56 77 VAL A C 1
ATOM 568 O O . VAL A 1 77 ? 21.525 10.667 -8.326 1.00 55.56 77 VAL A O 1
ATOM 571 N N . VAL A 1 78 ? 22.408 8.649 -8.587 1.00 64.44 78 VAL A N 1
ATOM 572 C CA . VAL A 1 78 ? 21.182 8.067 -9.178 1.00 64.44 78 VAL A CA 1
ATOM 573 C C . VAL A 1 78 ? 20.038 7.883 -8.166 1.00 64.44 78 VAL A C 1
ATOM 575 O O . VAL A 1 78 ? 18.873 8.035 -8.527 1.00 64.44 78 VAL A O 1
ATOM 578 N N . PHE A 1 79 ? 20.325 7.563 -6.897 1.00 71.69 79 PHE A N 1
ATOM 579 C CA . PHE A 1 79 ? 19.261 7.433 -5.885 1.00 71.69 79 PHE A CA 1
ATOM 580 C C . PHE A 1 79 ? 18.774 8.795 -5.384 1.00 71.69 79 PHE A C 1
ATOM 582 O O . PHE A 1 79 ? 17.569 8.997 -5.252 1.00 71.69 79 PHE A O 1
ATOM 589 N N . SER A 1 80 ? 19.692 9.745 -5.187 1.00 76.69 80 SER A N 1
ATOM 590 C CA . SER A 1 80 ? 19.346 11.131 -4.853 1.00 76.69 80 SER A CA 1
ATOM 591 C C . SER A 1 80 ? 18.556 11.806 -5.982 1.00 76.69 80 SER A C 1
ATOM 593 O O . SER A 1 80 ? 17.542 12.440 -5.715 1.00 76.69 80 SER A O 1
ATOM 595 N N . GLU A 1 81 ? 18.912 11.562 -7.248 1.00 80.25 81 GLU A N 1
ATOM 596 C CA . GLU A 1 81 ? 18.101 11.977 -8.402 1.00 80.25 81 GLU A CA 1
ATOM 597 C C . GLU A 1 81 ? 16.671 11.416 -8.358 1.00 80.25 81 GLU A C 1
ATOM 599 O O . GLU A 1 81 ? 15.722 12.127 -8.688 1.00 80.25 81 GLU A O 1
ATOM 604 N N . PHE A 1 82 ? 16.495 10.151 -7.956 1.00 80.12 82 PHE A N 1
ATOM 605 C CA . PHE A 1 82 ? 15.163 9.560 -7.814 1.00 80.12 82 PHE A CA 1
ATOM 606 C C . PHE A 1 82 ? 14.363 10.212 -6.679 1.00 80.12 82 PHE A C 1
ATOM 608 O O . PHE A 1 82 ? 13.170 10.455 -6.854 1.00 80.12 82 PHE A O 1
ATOM 615 N N . GLN A 1 83 ? 15.007 10.533 -5.551 1.00 81.88 83 GLN A N 1
ATOM 616 C CA . GLN A 1 83 ? 14.373 11.271 -4.453 1.00 81.88 83 GLN A CA 1
ATOM 617 C C . GLN A 1 83 ? 13.884 12.647 -4.931 1.00 81.88 83 GLN A C 1
ATOM 619 O O . GLN A 1 83 ? 12.692 12.938 -4.833 1.00 81.88 83 GLN A O 1
ATOM 624 N N . ASP A 1 84 ? 14.766 13.434 -5.553 1.00 85.31 84 ASP A N 1
ATOM 625 C CA . ASP A 1 84 ? 14.442 14.757 -6.100 1.00 85.31 84 ASP A CA 1
ATOM 626 C C . ASP A 1 84 ? 13.334 14.695 -7.160 1.00 85.31 84 ASP A C 1
ATOM 628 O O . ASP A 1 84 ? 12.494 15.592 -7.277 1.00 85.31 84 ASP A O 1
ATOM 632 N N . TRP A 1 85 ? 13.348 13.652 -7.991 1.00 85.50 85 TRP A N 1
ATOM 633 C CA . TRP A 1 85 ? 12.324 13.431 -9.003 1.00 85.50 85 TRP A CA 1
ATOM 634 C C . TRP A 1 85 ? 10.971 13.109 -8.367 1.00 85.50 85 TRP A C 1
ATOM 636 O O . TRP A 1 85 ? 9.956 13.681 -8.775 1.00 85.50 85 TRP A O 1
ATOM 646 N N . LEU A 1 86 ? 10.948 12.237 -7.356 1.00 83.81 86 LEU A N 1
ATOM 647 C CA . LEU A 1 86 ? 9.719 11.846 -6.674 1.00 83.81 86 LEU A CA 1
ATOM 648 C C . LEU A 1 86 ? 9.089 13.048 -5.963 1.00 83.81 86 LEU A C 1
ATOM 650 O O . LEU A 1 86 ? 7.883 13.237 -6.071 1.00 83.81 86 LEU A O 1
ATOM 654 N N . GLU A 1 87 ? 9.892 13.910 -5.338 1.00 85.88 87 GLU A N 1
ATOM 655 C CA . GLU A 1 87 ? 9.410 15.154 -4.722 1.00 85.88 87 GLU A CA 1
ATOM 656 C C . GLU A 1 87 ? 8.781 16.121 -5.739 1.00 85.88 87 GLU A C 1
ATOM 658 O O . GLU A 1 87 ? 7.794 16.789 -5.434 1.00 85.88 87 GLU A O 1
ATOM 663 N N . LYS A 1 88 ? 9.309 16.186 -6.969 1.00 84.19 88 LYS A N 1
ATOM 664 C CA . LYS A 1 88 ? 8.792 17.077 -8.026 1.00 84.19 88 LYS A CA 1
ATOM 665 C C . LYS A 1 88 ? 7.515 16.565 -8.692 1.00 84.19 88 LYS A C 1
ATOM 667 O O . LYS A 1 88 ? 6.714 17.375 -9.149 1.00 84.19 88 LYS A O 1
ATOM 672 N N . GLN A 1 89 ? 7.356 15.248 -8.815 1.00 77.12 89 GLN A N 1
ATOM 673 C CA . GLN A 1 89 ? 6.260 14.624 -9.572 1.00 77.12 89 GLN A CA 1
ATOM 674 C C . GLN A 1 89 ? 5.137 14.062 -8.678 1.00 77.12 89 GLN A C 1
ATOM 676 O O . GLN A 1 89 ? 4.069 13.714 -9.177 1.00 77.12 89 GLN A O 1
ATOM 681 N N . GLY A 1 90 ? 5.402 13.897 -7.379 1.00 64.12 90 GLY A N 1
ATOM 682 C CA . GLY A 1 90 ? 4.803 12.861 -6.537 1.00 64.12 90 GLY A CA 1
ATOM 683 C C . GLY A 1 90 ? 3.454 13.155 -5.897 1.00 64.12 90 GLY A C 1
ATOM 684 O O . GLY A 1 90 ? 3.358 13.156 -4.676 1.00 64.12 90 GLY A O 1
ATOM 685 N N . ASP A 1 91 ? 2.395 13.264 -6.694 1.00 80.81 91 ASP A N 1
ATOM 686 C CA . ASP A 1 91 ? 1.027 13.084 -6.185 1.00 80.81 91 ASP A CA 1
ATOM 687 C C . ASP A 1 91 ? 0.432 11.750 -6.670 1.00 80.81 91 ASP A C 1
ATOM 689 O O . ASP A 1 91 ? -0.571 11.709 -7.385 1.00 80.81 91 ASP A O 1
ATOM 693 N N . TYR A 1 92 ? 1.100 10.643 -6.326 1.00 85.75 92 TYR A N 1
ATOM 694 C CA . TYR A 1 92 ? 0.647 9.285 -6.644 1.00 85.75 92 TYR A CA 1
ATOM 695 C C . TYR A 1 92 ? -0.100 8.667 -5.457 1.00 85.75 92 TYR A C 1
ATOM 697 O O . TYR A 1 92 ? 0.378 8.707 -4.328 1.00 85.75 92 TYR A O 1
ATOM 705 N N . GLU A 1 93 ? -1.237 8.021 -5.719 1.00 89.81 93 GLU A N 1
ATOM 706 C CA . GLU A 1 93 ? -2.013 7.296 -4.693 1.00 89.81 93 GLU A CA 1
ATOM 707 C C . GLU A 1 93 ? -1.563 5.837 -4.522 1.00 89.81 93 GLU A C 1
ATOM 709 O O . GLU A 1 93 ? -1.864 5.202 -3.513 1.00 89.81 93 GLU A O 1
ATOM 714 N N . ALA A 1 94 ? -0.826 5.299 -5.499 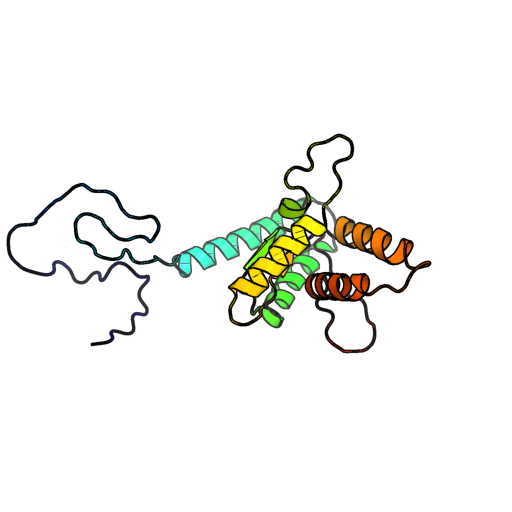1.00 89.25 94 ALA A N 1
ATOM 715 C CA . ALA A 1 94 ? -0.309 3.938 -5.467 1.00 89.25 94 ALA A CA 1
ATOM 716 C C . ALA A 1 94 ? 1.046 3.829 -6.178 1.00 89.25 94 ALA A C 1
ATOM 718 O O . ALA A 1 94 ? 1.307 4.502 -7.179 1.00 89.25 94 ALA A O 1
ATOM 719 N N . ILE A 1 95 ? 1.887 2.929 -5.669 1.00 88.81 95 ILE A N 1
ATOM 720 C CA . ILE A 1 95 ? 3.180 2.555 -6.247 1.00 88.81 95 ILE A CA 1
ATOM 721 C C . ILE A 1 95 ? 3.138 1.056 -6.552 1.00 88.81 95 ILE A C 1
ATOM 723 O O . ILE A 1 95 ? 2.719 0.256 -5.716 1.00 88.81 95 ILE A O 1
ATOM 727 N N . LEU A 1 96 ? 3.567 0.675 -7.751 1.00 88.56 96 LEU A N 1
ATOM 728 C CA . LEU A 1 96 ? 3.572 -0.693 -8.247 1.00 88.56 96 LEU A CA 1
ATOM 729 C C . LEU A 1 96 ? 4.997 -1.220 -8.380 1.00 88.56 96 LEU A C 1
ATOM 731 O O . LEU A 1 96 ? 5.820 -0.649 -9.096 1.00 88.56 96 LEU A O 1
ATOM 735 N N . ASP A 1 97 ? 5.254 -2.377 -7.773 1.00 89.56 97 ASP A N 1
ATOM 736 C CA . ASP A 1 97 ? 6.390 -3.216 -8.143 1.00 89.56 97 ASP A CA 1
ATOM 737 C C . ASP A 1 97 ? 6.060 -3.930 -9.461 1.00 89.56 97 ASP A C 1
ATOM 739 O O . ASP A 1 97 ? 5.419 -4.988 -9.496 1.00 89.56 97 ASP A O 1
ATOM 743 N N . GLY A 1 98 ? 6.480 -3.330 -10.576 1.00 87.12 98 GLY A N 1
ATOM 744 C CA . GLY A 1 98 ? 6.199 -3.884 -11.894 1.00 87.12 98 GLY A CA 1
ATOM 745 C C . GLY A 1 98 ? 6.893 -5.227 -12.117 1.00 87.12 98 GLY A C 1
ATOM 746 O O . GLY A 1 98 ? 6.396 -6.050 -12.887 1.00 87.12 98 GLY A O 1
ATOM 747 N N . ALA A 1 99 ? 8.020 -5.478 -11.442 1.00 84.56 99 ALA A N 1
ATOM 748 C CA . ALA A 1 99 ? 8.753 -6.726 -11.570 1.00 84.56 99 ALA A CA 1
ATOM 749 C C . ALA A 1 99 ? 7.998 -7.886 -10.923 1.00 84.56 99 ALA A C 1
ATOM 751 O O . ALA A 1 99 ? 7.936 -8.961 -11.524 1.00 84.56 99 ALA A O 1
ATOM 752 N N . ASN A 1 100 ? 7.412 -7.653 -9.749 1.00 90.31 100 ASN A N 1
ATOM 753 C CA . ASN A 1 100 ? 6.563 -8.620 -9.067 1.00 90.31 100 ASN A CA 1
ATOM 754 C C . ASN A 1 100 ? 5.306 -8.944 -9.883 1.00 90.31 100 ASN A C 1
ATOM 756 O O . ASN A 1 100 ? 5.008 -10.117 -10.105 1.00 90.31 100 ASN A O 1
ATOM 760 N N . ILE A 1 101 ? 4.617 -7.917 -10.386 1.00 89.50 101 ILE A N 1
ATOM 761 C CA . ILE A 1 101 ? 3.366 -8.090 -11.137 1.00 89.50 101 ILE A CA 1
ATOM 762 C C . ILE A 1 101 ? 3.616 -8.811 -12.460 1.00 89.50 101 ILE A C 1
ATOM 764 O O . ILE A 1 101 ? 2.945 -9.795 -12.759 1.00 89.50 101 ILE A O 1
ATOM 768 N N . GLY A 1 102 ? 4.594 -8.354 -13.244 1.00 86.00 102 GLY A N 1
ATOM 769 C CA . GLY A 1 102 ? 4.854 -8.914 -14.570 1.00 86.00 102 GLY A CA 1
ATOM 770 C C . GLY A 1 102 ? 5.474 -10.313 -14.554 1.00 86.00 102 GLY A C 1
ATOM 771 O O . GLY A 1 102 ? 5.465 -10.979 -15.583 1.00 86.00 102 GLY A O 1
ATOM 772 N N . LEU A 1 103 ? 6.009 -10.773 -13.416 1.00 86.75 103 LEU A N 1
ATOM 773 C CA . LEU A 1 103 ? 6.507 -12.145 -13.239 1.00 86.75 103 LEU A CA 1
ATOM 774 C C . LEU A 1 103 ? 5.546 -13.042 -12.450 1.00 86.75 103 LEU A C 1
ATOM 776 O O . LEU A 1 103 ? 5.837 -14.222 -12.226 1.00 86.75 103 LEU A O 1
ATOM 780 N N . TYR A 1 104 ? 4.398 -12.518 -12.021 1.00 87.81 104 TYR A N 1
ATOM 781 C CA . TYR A 1 104 ? 3.444 -13.287 -11.242 1.00 87.81 104 TYR A CA 1
ATOM 782 C C . TYR A 1 104 ? 2.909 -14.476 -12.055 1.00 87.81 104 TYR A C 1
ATOM 784 O O . TYR A 1 104 ? 2.339 -14.320 -13.136 1.00 87.81 104 TYR A O 1
ATOM 792 N N . GLN A 1 105 ? 3.092 -15.683 -11.508 1.00 81.69 105 GLN A N 1
ATOM 793 C CA . GLN A 1 105 ? 2.756 -16.966 -12.144 1.00 81.69 105 GLN A CA 1
ATOM 794 C C . GLN A 1 105 ? 3.492 -17.251 -13.472 1.00 81.69 105 GLN A C 1
ATOM 796 O O . GLN A 1 105 ? 3.042 -18.088 -14.250 1.00 81.69 105 GLN A O 1
ATOM 801 N N . GLN A 1 106 ? 4.665 -16.648 -13.701 1.00 78.75 106 GLN A N 1
ATOM 802 C CA . GLN A 1 106 ? 5.501 -16.891 -14.890 1.00 78.75 106 GLN A CA 1
ATOM 803 C C . GLN A 1 106 ? 6.589 -17.968 -14.670 1.00 78.75 106 GLN A C 1
ATOM 805 O O . GLN A 1 106 ? 7.629 -17.948 -15.308 1.00 78.75 106 GLN A O 1
ATOM 810 N N . ASN A 1 107 ? 6.394 -18.935 -13.764 1.00 66.31 107 ASN A N 1
ATOM 811 C CA . ASN A 1 107 ? 7.428 -19.924 -13.387 1.00 66.31 107 ASN A CA 1
ATOM 812 C C . ASN A 1 107 ? 7.604 -21.100 -14.384 1.00 66.31 107 ASN A C 1
ATOM 814 O O . ASN A 1 107 ? 8.035 -22.182 -13.985 1.00 66.31 107 ASN A O 1
ATOM 818 N N . PHE A 1 108 ? 7.231 -20.943 -15.656 1.00 71.06 108 PHE A N 1
ATOM 819 C CA . PHE A 1 108 ? 7.386 -21.981 -16.687 1.00 71.06 108 PHE A CA 1
ATOM 820 C C . PHE A 1 108 ? 8.638 -21.738 -17.547 1.00 71.06 108 PHE A C 1
ATOM 822 O O . PHE A 1 108 ? 9.228 -20.666 -17.496 1.00 71.06 108 PHE A O 1
ATOM 829 N N . VAL A 1 109 ? 9.071 -22.754 -18.306 1.00 57.56 109 VAL A N 1
ATOM 830 C CA . VAL A 1 109 ? 10.353 -22.763 -19.052 1.00 57.56 109 VAL A CA 1
ATOM 831 C C . VAL A 1 109 ? 10.494 -21.570 -20.014 1.00 57.56 109 VAL A C 1
ATOM 833 O O . VAL A 1 109 ? 11.598 -21.066 -20.185 1.00 57.56 109 VAL A O 1
ATOM 836 N N . ASP A 1 110 ? 9.372 -21.073 -20.539 1.00 62.28 110 ASP A N 1
ATOM 837 C CA . ASP A 1 110 ? 9.279 -19.898 -21.419 1.00 62.28 110 ASP A CA 1
ATOM 838 C C . ASP A 1 110 ? 8.625 -18.685 -20.725 1.00 62.28 110 ASP A C 1
ATOM 840 O O . ASP A 1 110 ? 8.046 -17.819 -21.378 1.00 62.28 110 ASP A O 1
ATOM 844 N N . GLY A 1 111 ? 8.641 -18.653 -19.390 1.00 60.81 111 GLY A N 1
ATOM 845 C CA . GLY A 1 111 ? 7.990 -17.640 -18.565 1.00 60.81 111 GLY A CA 1
ATOM 846 C C . GLY A 1 111 ? 8.518 -16.240 -18.835 1.00 60.81 111 GLY A C 1
ATOM 847 O O . GLY A 1 111 ? 9.549 -15.836 -18.295 1.00 60.81 111 GLY A O 1
ATOM 848 N N . SER A 1 112 ? 7.814 -15.494 -19.682 1.00 78.25 112 SER A N 1
ATOM 849 C CA . SER A 1 112 ? 8.178 -14.135 -20.058 1.00 78.25 112 SER A CA 1
ATOM 850 C C . SER A 1 112 ? 7.520 -13.113 -19.139 1.00 78.25 112 SER A C 1
ATOM 852 O O . SER A 1 112 ? 6.487 -13.356 -18.518 1.00 78.25 112 SER A O 1
ATOM 854 N N . PHE A 1 113 ? 8.105 -11.919 -19.079 1.00 83.06 113 PHE A N 1
ATOM 855 C CA . PHE A 1 113 ? 7.456 -10.779 -18.445 1.00 83.06 113 PHE A CA 1
ATOM 856 C C . PHE A 1 113 ? 6.104 -10.500 -19.121 1.00 83.06 113 PHE A C 1
ATOM 858 O O . PHE A 1 113 ? 6.035 -10.325 -20.336 1.00 83.06 113 PHE A O 1
ATOM 865 N N . SER A 1 114 ? 5.027 -10.449 -18.343 1.00 86.00 114 SER A N 1
ATOM 866 C CA . SER A 1 114 ? 3.675 -10.219 -18.847 1.00 86.00 114 SER A CA 1
ATOM 867 C C . SER A 1 114 ? 3.275 -8.752 -18.705 1.00 86.00 114 SER A C 1
ATOM 869 O O . SER A 1 114 ? 2.866 -8.286 -17.637 1.00 86.00 114 SER A O 1
ATOM 871 N N . LEU A 1 115 ? 3.347 -8.013 -19.816 1.00 82.88 115 LEU A N 1
ATOM 872 C CA . LEU A 1 115 ? 2.886 -6.624 -19.866 1.00 82.88 115 LEU A CA 1
ATOM 873 C C . LEU A 1 115 ? 1.367 -6.513 -19.660 1.00 82.88 115 LEU A C 1
ATOM 875 O O . LEU A 1 115 ? 0.898 -5.548 -19.065 1.00 82.88 115 LEU A O 1
ATOM 879 N N . SER A 1 116 ? 0.598 -7.516 -20.090 1.00 84.12 116 SER A N 1
ATOM 880 C CA . SER A 1 116 ? -0.865 -7.528 -19.962 1.00 84.12 116 SER A CA 1
ATOM 881 C C . SER A 1 116 ? -1.338 -7.671 -18.509 1.00 84.12 116 SER A C 1
ATOM 883 O O . SER A 1 116 ? -2.352 -7.077 -18.129 1.00 84.12 116 SER A O 1
ATOM 885 N N . GLN A 1 117 ? -0.595 -8.407 -17.671 1.00 87.44 117 GLN A N 1
ATOM 886 C CA . GLN A 1 117 ? -0.835 -8.457 -16.224 1.00 87.44 117 GLN A CA 1
ATOM 887 C C . GLN A 1 117 ? -0.629 -7.076 -15.598 1.00 87.44 117 GLN A C 1
ATOM 889 O O . GLN A 1 117 ? -1.511 -6.584 -14.892 1.00 87.44 117 GLN A O 1
ATOM 894 N N . LEU A 1 118 ? 0.495 -6.426 -15.911 1.00 85.50 118 LEU A N 1
ATOM 895 C CA . LEU A 1 118 ? 0.791 -5.079 -15.429 1.00 85.50 118 LEU A CA 1
ATOM 896 C C . LEU A 1 118 ? -0.267 -4.066 -15.891 1.00 85.50 118 LEU A C 1
ATOM 898 O O . LEU A 1 118 ? -0.785 -3.308 -15.076 1.00 85.50 118 LEU A O 1
ATOM 902 N N . GLU A 1 119 ? -0.655 -4.103 -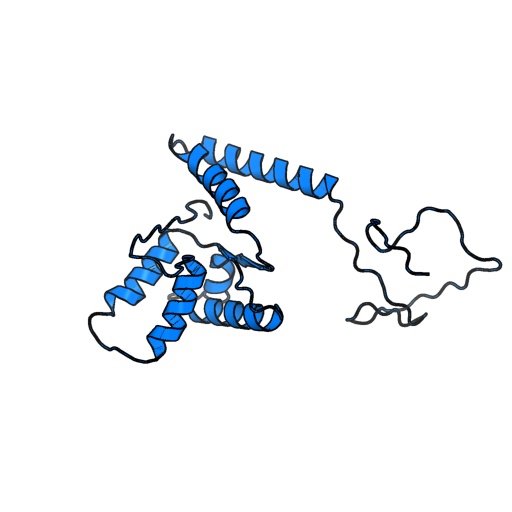17.168 1.00 85.88 119 GLU A N 1
ATOM 903 C CA . GLU A 1 119 ? -1.703 -3.246 -17.732 1.00 85.88 119 GLU A CA 1
ATOM 904 C C . GLU A 1 119 ? -3.041 -3.390 -17.001 1.00 85.88 119 GLU A C 1
ATOM 906 O O . GLU A 1 119 ? -3.712 -2.393 -16.725 1.00 85.88 119 GLU A O 1
ATOM 911 N N . SER A 1 120 ? -3.424 -4.625 -16.674 1.00 89.25 120 SER A N 1
ATOM 912 C CA . SER A 1 120 ? -4.680 -4.907 -15.979 1.00 89.25 120 SER A CA 1
ATOM 913 C C . SER A 1 120 ? -4.701 -4.284 -14.582 1.00 89.25 120 SER A C 1
ATOM 915 O O . SER A 1 120 ? -5.690 -3.654 -14.214 1.00 89.25 120 SER A O 1
ATOM 917 N N . VAL A 1 121 ? -3.596 -4.392 -13.834 1.00 89.94 121 VAL A N 1
ATOM 918 C CA . VAL A 1 121 ? -3.470 -3.792 -12.493 1.00 89.94 121 VAL A CA 1
ATOM 919 C C . VAL A 1 121 ? -3.502 -2.266 -12.564 1.00 89.94 121 VAL A C 1
ATOM 921 O O . VAL A 1 121 ? -4.216 -1.627 -11.796 1.00 89.94 121 VAL A O 1
ATOM 924 N N . VAL A 1 122 ? -2.775 -1.671 -13.512 1.00 87.31 122 VAL A N 1
ATOM 925 C CA . VAL A 1 122 ? -2.736 -0.212 -13.687 1.00 87.31 122 VAL A CA 1
ATOM 926 C C . VAL A 1 122 ? -4.129 0.343 -13.998 1.00 87.31 122 VAL A C 1
ATOM 928 O O . VAL A 1 122 ? -4.543 1.338 -13.406 1.00 87.31 122 VAL A O 1
ATOM 931 N N . LYS A 1 123 ? -4.870 -0.305 -14.906 1.00 87.56 123 LYS A N 1
ATOM 932 C CA . LYS A 1 123 ? -6.234 0.105 -15.274 1.00 87.56 123 LYS A CA 1
ATOM 933 C C . LYS A 1 123 ? -7.209 0.006 -14.106 1.00 87.56 123 LYS A C 1
ATOM 935 O O . LYS A 1 123 ? -8.075 0.869 -13.976 1.00 87.56 123 LYS A O 1
ATOM 940 N N . GLU A 1 124 ? -7.079 -1.030 -13.283 1.00 92.31 124 GLU A N 1
ATOM 941 C CA . GLU A 1 124 ? -7.919 -1.191 -12.100 1.00 92.31 124 GLU A CA 1
ATOM 942 C C . GLU A 1 124 ? -7.656 -0.077 -11.082 1.00 92.31 124 GLU A C 1
ATOM 944 O O . GLU A 1 124 ? -8.590 0.614 -10.690 1.00 92.31 124 GLU A O 1
ATOM 949 N N . LEU A 1 125 ? -6.390 0.187 -10.746 1.00 88.31 125 LEU A N 1
ATOM 950 C CA . LEU A 1 125 ? -6.033 1.246 -9.796 1.00 88.31 125 LEU A CA 1
ATOM 951 C C . LEU A 1 125 ? -6.437 2.641 -10.280 1.00 88.31 125 LEU A C 1
ATOM 953 O O . LEU A 1 125 ? -6.933 3.447 -9.497 1.00 88.31 125 LEU A O 1
ATOM 957 N N . TYR A 1 126 ? -6.292 2.914 -11.578 1.00 86.62 126 TYR A N 1
ATOM 958 C CA . TYR A 1 126 ? -6.773 4.161 -12.172 1.00 86.62 126 TYR A CA 1
ATOM 959 C C . TYR A 1 126 ? -8.288 4.341 -11.984 1.00 86.62 126 TYR A C 1
ATOM 961 O O . TYR A 1 126 ? -8.758 5.444 -11.705 1.00 86.62 126 TYR A O 1
ATOM 969 N N . ARG A 1 127 ? -9.060 3.252 -12.114 1.00 89.19 127 ARG A N 1
ATOM 970 C CA . ARG A 1 127 ? -10.511 3.253 -11.895 1.00 89.19 127 ARG A CA 1
ATOM 971 C C . ARG A 1 127 ? -10.869 3.435 -10.418 1.00 89.19 127 ARG A C 1
ATOM 973 O O . ARG A 1 127 ? -11.831 4.141 -10.127 1.00 89.19 127 ARG A O 1
ATOM 980 N N . GLU A 1 128 ? -10.126 2.809 -9.506 1.00 90.62 128 GLU A N 1
ATOM 981 C CA . GLU A 1 128 ? -10.376 2.881 -8.058 1.00 90.62 128 GLU A CA 1
ATOM 982 C 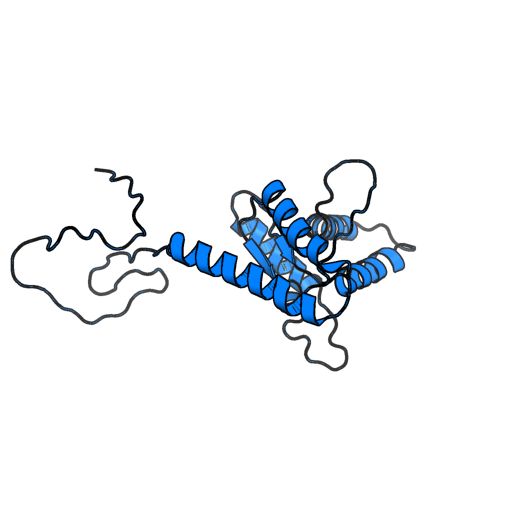C . GLU A 1 128 ? -9.974 4.221 -7.428 1.00 90.62 128 GLU A C 1
ATOM 984 O O . GLU A 1 128 ? -10.620 4.646 -6.473 1.00 90.62 128 GLU A O 1
ATOM 989 N N . SER A 1 129 ? -8.978 4.919 -7.985 1.00 86.00 129 SER A N 1
ATOM 990 C CA . SER A 1 129 ? -8.494 6.223 -7.497 1.00 86.00 129 SER A CA 1
ATOM 991 C C . SER A 1 129 ? -9.608 7.273 -7.348 1.00 86.00 129 SER A C 1
ATOM 993 O O . SER A 1 129 ? -9.511 8.196 -6.541 1.00 86.00 129 SER A O 1
ATOM 995 N N . GLY A 1 130 ? -10.685 7.180 -8.139 1.00 79.25 130 GLY A N 1
ATOM 996 C CA . GLY A 1 130 ? -11.807 8.129 -8.115 1.00 79.25 130 GLY A CA 1
ATOM 997 C C . GLY A 1 130 ? -11.477 9.520 -8.680 1.00 79.25 130 GLY A C 1
ATOM 998 O O . GLY A 1 130 ? -12.372 10.204 -9.171 1.00 79.25 130 GLY A O 1
ATOM 999 N N . ASN A 1 131 ? -10.196 9.898 -8.698 1.00 79.69 131 ASN A N 1
ATOM 1000 C CA . ASN A 1 131 ? -9.659 11.145 -9.240 1.00 79.69 131 ASN A CA 1
ATOM 1001 C C . ASN A 1 131 ? -8.813 10.932 -10.503 1.00 79.69 131 ASN A C 1
ATOM 1003 O O . ASN A 1 131 ? -8.100 11.843 -10.924 1.00 79.69 131 ASN A O 1
ATOM 1007 N N . ASN A 1 132 ? -8.894 9.750 -11.125 1.00 78.81 132 ASN A N 1
ATOM 1008 C CA . ASN A 1 132 ? -8.173 9.417 -12.353 1.00 78.81 132 ASN A CA 1
ATOM 1009 C C . ASN A 1 132 ? -6.643 9.570 -12.218 1.00 78.81 132 ASN A C 1
ATOM 1011 O O . ASN A 1 132 ? -5.982 10.038 -13.153 1.00 78.81 132 ASN A O 1
ATOM 1015 N N . LYS A 1 133 ? -6.066 9.199 -11.067 1.00 83.31 133 LYS A N 1
ATOM 1016 C CA . LYS A 1 133 ? -4.611 9.195 -10.889 1.00 83.31 133 LYS A CA 1
ATOM 1017 C C . LYS A 1 133 ? -4.010 7.879 -11.358 1.00 83.31 133 LYS A C 1
ATOM 1019 O O . LYS A 1 133 ? -4.493 6.795 -11.038 1.00 83.31 133 LYS A O 1
ATOM 1024 N N . TRP A 1 134 ? -2.937 7.985 -12.131 1.00 86.81 134 TRP A N 1
ATOM 1025 C CA . TRP A 1 134 ? -2.153 6.825 -12.537 1.00 86.81 134 TRP A CA 1
ATOM 1026 C C . TRP A 1 134 ? -1.217 6.403 -11.400 1.00 86.81 134 TRP A C 1
ATOM 1028 O O . TRP A 1 134 ? -0.660 7.274 -10.729 1.00 86.81 134 TRP A O 1
ATOM 1038 N N . PRO A 1 135 ? -1.018 5.095 -11.173 1.00 87.56 135 PRO A N 1
ATOM 1039 C CA . PRO A 1 135 ? -0.018 4.626 -10.227 1.00 87.56 135 PRO A CA 1
ATOM 1040 C C . PRO A 1 135 ? 1.404 4.826 -10.772 1.00 87.56 135 PRO A C 1
ATOM 1042 O O . PRO A 1 135 ? 1.634 4.770 -11.983 1.00 87.56 135 PRO A O 1
ATOM 1045 N N . LEU A 1 136 ? 2.377 4.975 -9.873 1.00 87.38 136 LEU A N 1
ATOM 1046 C CA . LEU A 1 136 ? 3.798 4.969 -10.224 1.00 87.38 136 LEU A CA 1
ATOM 1047 C C . LEU A 1 136 ? 4.290 3.529 -10.396 1.00 87.38 136 LEU A C 1
ATOM 1049 O O . LEU A 1 136 ? 4.192 2.735 -9.466 1.00 87.38 136 LEU A O 1
ATOM 1053 N N . ILE A 1 137 ? 4.862 3.186 -11.548 1.00 87.69 137 ILE A N 1
ATOM 1054 C CA . ILE A 1 137 ? 5.402 1.844 -11.812 1.00 87.69 137 ILE A CA 1
ATOM 1055 C C . ILE A 1 137 ? 6.922 1.863 -11.654 1.00 87.69 137 ILE A C 1
ATOM 1057 O O . ILE A 1 137 ? 7.611 2.608 -12.345 1.00 87.69 137 ILE A O 1
ATOM 1061 N N . LEU A 1 138 ? 7.454 0.997 -10.792 1.00 85.62 138 LEU A N 1
ATOM 1062 C CA . LEU A 1 138 ? 8.892 0.802 -10.623 1.00 85.62 138 LEU A CA 1
ATOM 1063 C C . LEU A 1 138 ? 9.333 -0.459 -11.377 1.00 85.62 138 LEU A C 1
ATOM 1065 O O . LEU A 1 138 ? 8.871 -1.567 -11.097 1.00 85.62 138 LEU A O 1
ATOM 1069 N N . LEU A 1 139 ? 10.230 -0.288 -12.352 1.00 82.44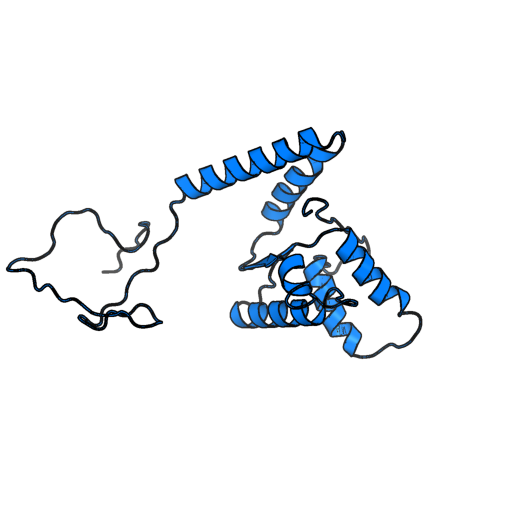 139 LEU A N 1
ATOM 1070 C CA . LEU A 1 139 ? 10.798 -1.362 -13.171 1.00 82.44 139 LEU A CA 1
ATOM 1071 C C . LEU A 1 139 ? 12.287 -1.129 -13.446 1.00 82.44 139 LEU A C 1
ATOM 1073 O O . LEU A 1 139 ? 12.748 0.003 -13.590 1.00 82.44 139 LEU A O 1
ATOM 1077 N N . HIS A 1 140 ? 13.029 -2.229 -13.585 1.00 77.25 140 HIS A N 1
ATOM 1078 C CA . HIS A 1 140 ? 14.444 -2.193 -13.948 1.00 77.25 140 HIS A CA 1
ATOM 1079 C C . HIS A 1 140 ? 14.657 -1.762 -15.410 1.00 77.25 140 HIS A C 1
ATOM 1081 O O . HIS A 1 140 ? 13.909 -2.190 -16.296 1.00 77.25 140 HIS A O 1
ATOM 1087 N N . LYS A 1 141 ? 15.747 -1.027 -15.694 1.00 73.31 141 LYS A N 1
ATOM 1088 C CA . LYS A 1 141 ? 16.126 -0.551 -17.045 1.00 73.31 141 LYS A CA 1
ATOM 1089 C C . LYS A 1 141 ? 16.018 -1.599 -18.123 1.00 73.31 141 LYS A C 1
ATOM 1091 O O . LYS A 1 141 ? 15.327 -1.415 -19.116 1.00 73.31 141 LYS A O 1
ATOM 1096 N N . ARG A 1 142 ? 16.701 -2.718 -17.889 1.00 73.88 142 ARG A N 1
ATOM 1097 C CA . ARG A 1 142 ? 16.753 -3.860 -18.805 1.00 73.88 142 ARG A CA 1
ATOM 1098 C C . ARG A 1 142 ? 15.357 -4.328 -19.231 1.00 73.88 142 ARG A C 1
ATOM 1100 O O . ARG A 1 142 ? 15.174 -4.660 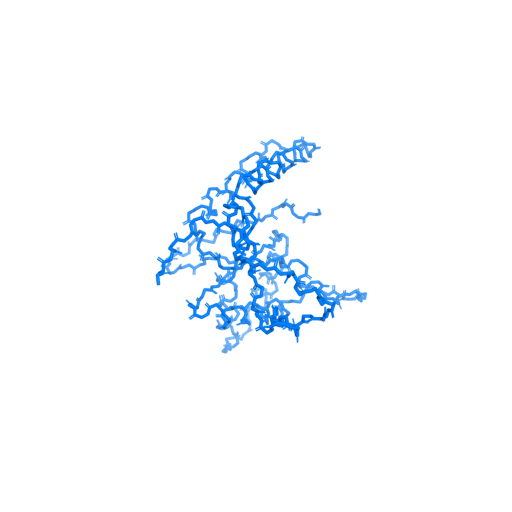-20.392 1.00 73.88 142 ARG A O 1
ATOM 1107 N N . ARG A 1 143 ? 14.371 -4.314 -18.324 1.00 77.81 143 ARG A N 1
ATOM 1108 C CA . ARG A 1 143 ? 12.997 -4.731 -18.647 1.00 77.81 143 ARG A CA 1
ATOM 1109 C C . ARG A 1 143 ? 12.259 -3.680 -19.455 1.00 77.81 143 ARG A C 1
ATOM 1111 O O . ARG A 1 143 ? 11.599 -4.039 -20.417 1.00 77.81 143 ARG A O 1
ATOM 1118 N N . VAL A 1 144 ? 12.415 -2.403 -19.108 1.00 75.69 144 VAL A N 1
ATOM 1119 C CA . VAL A 1 144 ? 11.851 -1.309 -19.909 1.00 75.69 144 VAL A CA 1
ATOM 1120 C C . VAL A 1 144 ? 12.402 -1.373 -21.333 1.00 75.69 144 VAL A C 1
ATOM 1122 O O . VAL A 1 144 ? 11.623 -1.393 -22.275 1.00 75.69 144 VAL A O 1
ATOM 1125 N N . MET A 1 145 ? 13.720 -1.503 -21.495 1.00 75.19 145 MET A N 1
ATOM 1126 C CA . MET A 1 145 ? 14.351 -1.599 -22.815 1.00 75.19 145 MET A CA 1
ATOM 1127 C C . MET A 1 145 ? 13.872 -2.821 -23.604 1.00 75.19 145 MET A C 1
ATOM 1129 O O . MET A 1 145 ? 13.486 -2.657 -24.753 1.00 75.19 145 MET A O 1
ATOM 1133 N N . ALA A 1 146 ? 13.795 -4.005 -22.988 1.00 77.56 146 ALA A N 1
ATOM 1134 C CA . ALA A 1 146 ? 13.279 -5.205 -23.653 1.00 77.56 146 ALA A CA 1
ATOM 1135 C C . ALA A 1 146 ? 11.823 -5.035 -24.130 1.00 77.56 146 ALA A C 1
ATOM 1137 O O . ALA A 1 146 ? 11.495 -5.400 -25.255 1.00 77.56 146 ALA A O 1
ATOM 1138 N N . ILE A 1 147 ? 10.963 -4.421 -23.308 1.00 77.00 147 ILE A N 1
ATOM 1139 C CA . ILE A 1 147 ? 9.574 -4.108 -23.680 1.00 77.00 147 ILE A CA 1
ATOM 1140 C C . ILE A 1 147 ? 9.540 -3.112 -24.846 1.00 77.00 147 ILE A C 1
ATOM 1142 O O . ILE A 1 147 ? 8.751 -3.263 -25.775 1.00 77.00 147 ILE A O 1
ATOM 1146 N N . LEU A 1 148 ? 10.391 -2.084 -24.819 1.00 73.12 148 LEU A N 1
ATOM 1147 C CA . LEU A 1 148 ? 10.467 -1.109 -25.904 1.00 73.12 148 LEU A CA 1
ATOM 1148 C C . LEU A 1 148 ? 10.982 -1.735 -27.204 1.00 73.12 148 LEU A C 1
ATOM 1150 O O . LEU A 1 148 ? 10.457 -1.418 -28.267 1.00 73.12 148 LEU A O 1
ATOM 1154 N N . GLU A 1 149 ? 11.969 -2.625 -27.138 1.00 76.12 149 GLU A N 1
ATOM 1155 C CA . GLU A 1 149 ? 12.478 -3.376 -28.289 1.00 76.12 149 GLU A CA 1
ATOM 1156 C C . GLU A 1 149 ? 11.407 -4.300 -28.879 1.00 76.12 149 GLU A C 1
ATOM 1158 O O . GLU A 1 149 ? 11.260 -4.346 -30.098 1.00 76.12 149 GLU A O 1
ATOM 1163 N N . GLU A 1 150 ? 10.605 -4.969 -28.049 1.00 71.69 150 GLU A N 1
ATOM 1164 C CA . GLU A 1 150 ? 9.462 -5.768 -28.504 1.00 71.69 150 GLU A CA 1
ATOM 1165 C C . GLU A 1 150 ? 8.412 -4.891 -29.210 1.00 71.69 150 GLU A C 1
ATOM 1167 O O . GLU A 1 150 ? 7.968 -5.199 -30.316 1.00 71.69 150 GLU A O 1
ATOM 1172 N N . ILE A 1 151 ? 8.056 -3.747 -28.620 1.00 66.25 151 ILE A N 1
ATOM 1173 C CA . ILE A 1 151 ? 7.027 -2.846 -29.160 1.00 66.25 151 ILE A CA 1
ATOM 1174 C C . ILE A 1 151 ? 7.495 -2.156 -30.450 1.00 66.25 151 ILE A C 1
ATOM 1176 O O . ILE A 1 151 ? 6.777 -2.141 -31.453 1.00 66.25 151 ILE A O 1
ATOM 1180 N N . TYR A 1 152 ? 8.688 -1.561 -30.441 1.00 65.19 152 TYR A N 1
ATOM 1181 C CA . TYR A 1 152 ? 9.196 -0.759 -31.556 1.00 65.19 152 TYR A CA 1
ATOM 1182 C C . TYR A 1 152 ? 9.938 -1.589 -32.607 1.00 65.19 152 TYR A C 1
ATOM 1184 O O . TYR A 1 152 ? 9.928 -1.213 -33.778 1.00 65.19 152 TYR A O 1
ATOM 1192 N N . GLY A 1 153 ? 10.502 -2.742 -32.243 1.00 57.41 153 GLY A N 1
ATOM 1193 C CA . GLY A 1 153 ? 11.063 -3.710 -33.189 1.00 57.41 153 GLY A CA 1
ATOM 1194 C C . GLY A 1 153 ? 10.001 -4.342 -34.093 1.00 57.41 153 GLY A C 1
ATOM 1195 O O . GLY A 1 153 ? 10.277 -4.637 -35.255 1.00 57.41 153 GLY A O 1
ATOM 1196 N N . HIS A 1 154 ? 8.758 -4.462 -33.613 1.00 52.72 154 HIS A N 1
ATOM 1197 C CA . HIS A 1 154 ? 7.610 -4.901 -34.415 1.00 52.72 154 HIS A CA 1
ATOM 1198 C C . HIS A 1 154 ? 6.932 -3.768 -35.213 1.00 52.72 154 HIS A C 1
ATOM 1200 O O . HIS A 1 154 ? 6.176 -4.039 -36.149 1.00 52.72 154 HIS A O 1
ATOM 1206 N N . SER A 1 155 ? 7.234 -2.496 -34.922 1.00 46.28 155 SER A N 1
ATOM 1207 C CA . SER A 1 155 ? 6.579 -1.320 -35.522 1.00 46.28 155 SER A CA 1
ATOM 1208 C C . SER A 1 155 ? 6.947 -1.035 -36.993 1.00 46.28 155 SER A C 1
ATOM 1210 O O . SER A 1 155 ? 6.536 -0.001 -37.525 1.00 46.28 155 SER A O 1
ATOM 1212 N N . LEU A 1 156 ? 7.648 -1.931 -37.703 1.00 42.09 156 LEU A N 1
ATOM 1213 C CA . LEU A 1 156 ? 7.728 -1.837 -39.169 1.00 42.09 156 LEU A CA 1
ATOM 1214 C C . LEU A 1 156 ? 6.436 -2.317 -39.863 1.00 42.09 156 LEU A C 1
ATOM 1216 O O . LEU A 1 156 ? 6.253 -2.046 -41.047 1.00 42.09 156 LEU A O 1
ATOM 1220 N N . PHE A 1 157 ? 5.508 -2.976 -39.155 1.00 36.44 157 PHE A N 1
ATOM 1221 C CA . PHE A 1 157 ? 4.224 -3.390 -39.724 1.00 36.44 157 PHE A CA 1
ATOM 1222 C C . PHE A 1 157 ? 3.050 -3.184 -38.746 1.00 36.44 157 PHE A C 1
ATOM 1224 O O . PHE A 1 157 ? 3.001 -3.774 -37.675 1.00 36.44 157 PHE A O 1
ATOM 1231 N N . LEU A 1 158 ? 2.052 -2.423 -39.221 1.00 35.38 158 LEU A N 1
ATOM 1232 C CA . LEU A 1 158 ? 0.660 -2.292 -38.746 1.00 35.38 158 LEU A CA 1
ATOM 1233 C C . LEU A 1 158 ? 0.349 -1.204 -37.695 1.00 35.38 158 LEU A C 1
ATOM 1235 O O . LEU A 1 158 ? 0.357 -1.414 -36.485 1.00 35.38 158 LEU A O 1
ATOM 1239 N N . TYR A 1 159 ? -0.119 -0.061 -38.209 1.00 37.03 159 TYR A N 1
ATOM 1240 C CA . TYR A 1 159 ? -0.986 0.876 -37.495 1.00 37.03 159 TYR A CA 1
ATOM 1241 C C . TYR A 1 159 ? -2.332 0.198 -37.185 1.00 37.03 159 TYR A C 1
ATOM 1243 O O . TYR A 1 159 ? -3.137 -0.033 -38.087 1.00 37.03 159 TYR A O 1
ATOM 1251 N N . SER A 1 160 ? -2.601 -0.109 -35.914 1.00 34.34 160 SER A N 1
ATOM 1252 C CA . SER A 1 160 ? -3.935 -0.498 -35.438 1.00 34.34 160 SER A CA 1
ATOM 1253 C C . SER A 1 160 ? -4.254 0.173 -34.101 1.00 34.34 160 SER A C 1
ATOM 1255 O O . SER A 1 160 ? -3.357 0.525 -33.336 1.00 34.34 160 SER A O 1
ATOM 1257 N N . SER A 1 161 ? -5.545 0.342 -33.816 1.00 35.97 161 SER A N 1
ATOM 1258 C CA . SER A 1 161 ? -6.121 1.026 -32.646 1.00 35.97 161 SER A CA 1
ATOM 1259 C C . SER A 1 161 ? -5.604 0.526 -31.284 1.00 35.97 161 SER A C 1
ATOM 1261 O O . SER A 1 161 ? -5.683 1.243 -30.290 1.00 35.97 161 SER A O 1
ATOM 1263 N N . SER A 1 162 ? -5.029 -0.677 -31.248 1.00 34.25 162 SER A N 1
ATOM 1264 C CA . SER A 1 162 ? -4.359 -1.314 -30.105 1.00 34.25 162 SER A CA 1
ATOM 1265 C C . SER A 1 162 ? -3.135 -0.527 -29.603 1.00 34.25 162 SER A C 1
ATOM 1267 O O . SER A 1 162 ? -2.832 -0.543 -28.411 1.00 34.25 162 SER A O 1
ATOM 1269 N N . LEU A 1 163 ? -2.459 0.214 -30.493 1.00 35.00 163 LEU A N 1
ATOM 1270 C CA . LEU A 1 163 ? -1.282 1.024 -30.154 1.00 35.00 163 LEU A CA 1
ATOM 1271 C C . LEU A 1 163 ? -1.624 2.213 -29.240 1.00 35.00 163 LEU A C 1
ATOM 1273 O O . LEU A 1 163 ? -0.774 2.661 -28.477 1.00 35.00 163 LEU A O 1
ATOM 1277 N N . LEU A 1 164 ? -2.859 2.730 -29.289 1.00 33.91 164 LEU A N 1
ATOM 1278 C CA . LEU A 1 164 ? -3.250 3.903 -28.498 1.00 33.91 164 LEU A CA 1
ATOM 1279 C C . LEU A 1 164 ? -3.287 3.588 -26.995 1.00 33.91 164 LEU A C 1
ATOM 1281 O O . LEU A 1 164 ? -2.778 4.378 -26.199 1.00 33.91 164 LEU A O 1
ATOM 1285 N N . ALA A 1 165 ? -3.820 2.419 -26.624 1.00 34.53 165 ALA A N 1
ATOM 1286 C CA . ALA A 1 165 ? -3.886 1.955 -25.236 1.00 34.53 165 ALA A CA 1
ATOM 1287 C C . ALA A 1 165 ? -2.492 1.611 -24.678 1.00 34.53 165 ALA A C 1
ATOM 1289 O O . ALA A 1 165 ? -2.148 2.032 -23.575 1.00 34.53 165 ALA A O 1
ATOM 1290 N N . MET A 1 166 ? -1.654 0.955 -25.488 1.00 37.19 166 MET A N 1
ATOM 1291 C CA . MET A 1 166 ? -0.252 0.665 -25.161 1.00 37.19 166 MET A CA 1
ATOM 1292 C C . MET A 1 166 ? 0.582 1.948 -25.032 1.00 37.19 166 MET A C 1
ATOM 1294 O O . MET A 1 166 ? 1.418 2.050 -24.138 1.00 37.19 166 MET A O 1
ATOM 1298 N N . SER A 1 167 ? 0.304 2.974 -25.849 1.00 41.84 167 SER A N 1
ATOM 1299 C CA . SER A 1 167 ? 0.944 4.286 -25.708 1.00 41.84 167 SER A CA 1
ATOM 1300 C C . SER A 1 167 ? 0.622 4.936 -24.366 1.00 41.84 167 SER A C 1
ATOM 1302 O O . SER A 1 167 ? 1.492 5.588 -23.813 1.00 41.84 167 SER A O 1
ATOM 1304 N N . SER A 1 168 ? -0.583 4.748 -23.816 1.00 39.19 168 SER A N 1
ATOM 1305 C CA . SER A 1 168 ? -0.946 5.268 -22.491 1.00 39.19 168 SER A CA 1
ATOM 1306 C C . SER A 1 168 ? -0.215 4.543 -21.366 1.00 39.19 168 SER A C 1
ATOM 1308 O O . SER A 1 168 ? 0.222 5.199 -20.428 1.00 39.19 168 SER A O 1
ATOM 1310 N N . LEU A 1 169 ? -0.019 3.227 -21.474 1.00 42.31 169 LEU A N 1
ATOM 1311 C CA . LEU A 1 169 ? 0.735 2.463 -20.480 1.00 42.31 169 LEU A CA 1
ATOM 1312 C C . LEU A 1 169 ? 2.230 2.796 -20.526 1.00 42.31 169 LEU A C 1
ATOM 1314 O O . LEU A 1 169 ? 2.843 3.013 -19.491 1.00 42.31 169 LEU A O 1
ATOM 1318 N N . VAL A 1 170 ? 2.796 2.931 -21.727 1.00 44.91 170 VAL A N 1
ATOM 1319 C CA . VAL A 1 170 ? 4.176 3.391 -21.929 1.00 44.91 170 VAL A CA 1
ATOM 1320 C C . VAL A 1 170 ? 4.333 4.851 -21.488 1.00 44.91 170 VAL A C 1
ATOM 1322 O O . VAL A 1 170 ? 5.304 5.169 -20.820 1.00 44.91 170 VAL A O 1
ATOM 1325 N N . LYS A 1 171 ? 3.365 5.736 -21.758 1.00 41.09 171 LYS A N 1
ATOM 1326 C CA . LYS A 1 171 ? 3.349 7.120 -21.242 1.00 41.09 171 LYS A CA 1
ATOM 1327 C C . LYS A 1 171 ? 3.213 7.180 -19.721 1.00 41.09 171 LYS A C 1
ATOM 1329 O O . LYS A 1 171 ? 3.800 8.075 -19.135 1.00 41.09 171 LYS A O 1
ATOM 1334 N N . SER A 1 172 ? 2.493 6.247 -19.096 1.00 39.53 172 SER A N 1
ATOM 1335 C CA . SER A 1 172 ? 2.392 6.112 -17.635 1.00 39.53 172 SER A CA 1
ATOM 1336 C C . SER A 1 172 ? 3.662 5.512 -17.021 1.00 39.53 172 SER A C 1
ATOM 1338 O O . SER A 1 172 ? 4.058 5.922 -15.939 1.00 39.53 172 SER A O 1
ATOM 1340 N N . CYS A 1 173 ? 4.328 4.579 -17.710 1.00 40.03 173 CYS A N 1
ATOM 1341 C CA . CYS A 1 173 ? 5.639 4.051 -17.321 1.00 40.03 173 CYS A CA 1
ATOM 1342 C C . CYS A 1 173 ? 6.778 5.064 -17.538 1.00 40.03 173 CYS A C 1
ATOM 1344 O O . CYS A 1 173 ? 7.818 4.935 -16.903 1.00 40.03 173 CYS A O 1
ATOM 1346 N N . LEU A 1 174 ? 6.616 6.026 -18.458 1.00 43.44 174 LEU A N 1
ATOM 1347 C CA . LEU A 1 174 ? 7.669 6.955 -18.901 1.00 43.44 174 LEU A CA 1
ATOM 1348 C C . LEU A 1 174 ? 7.368 8.445 -18.639 1.00 43.44 174 LEU A C 1
ATOM 1350 O O . LEU A 1 174 ? 8.148 9.285 -19.072 1.00 43.44 174 LEU A O 1
ATOM 1354 N N . ASN A 1 175 ? 6.253 8.800 -17.987 1.00 46.22 175 ASN A N 1
ATOM 1355 C CA . ASN A 1 175 ? 5.796 10.185 -17.757 1.00 46.22 175 ASN A CA 1
ATOM 1356 C C . ASN A 1 175 ? 5.917 11.130 -18.977 1.00 46.22 175 ASN A C 1
ATOM 1358 O O . ASN A 1 175 ? 6.311 12.292 -18.873 1.00 46.22 175 ASN A O 1
ATOM 1362 N N . LEU A 1 176 ? 5.539 10.653 -20.165 1.00 38.72 176 LEU A N 1
ATOM 1363 C CA . LEU A 1 176 ? 5.594 11.438 -21.403 1.00 38.72 176 LEU A CA 1
ATOM 1364 C C . LEU A 1 176 ? 4.375 12.378 -21.506 1.00 38.72 176 LEU A C 1
ATOM 1366 O O . LEU A 1 176 ? 3.350 12.026 -22.100 1.00 38.72 176 LEU A O 1
ATOM 1370 N N . SER A 1 177 ? 4.480 13.580 -20.927 1.00 29.33 177 SER A N 1
ATOM 1371 C CA . SER A 1 177 ? 3.540 14.682 -21.187 1.00 29.33 177 SER A CA 1
ATOM 1372 C C . SER A 1 177 ? 3.849 15.369 -22.527 1.00 29.33 177 SER A C 1
ATOM 1374 O O . SER A 1 177 ? 4.964 15.295 -23.037 1.00 29.33 177 SER A O 1
ATOM 1376 N N . HIS A 1 178 ? 2.838 16.003 -23.126 1.00 35.09 178 HIS A N 1
ATOM 1377 C CA . HIS A 1 178 ? 2.911 16.742 -24.391 1.00 35.09 178 HIS A CA 1
ATOM 1378 C C . HIS A 1 178 ? 4.017 17.821 -24.393 1.00 35.09 178 HIS A C 1
ATOM 1380 O O . HIS A 1 178 ? 3.767 18.983 -24.092 1.00 35.09 178 HIS A O 1
ATOM 1386 N N . ALA A 1 179 ? 5.219 17.456 -24.817 1.00 26.41 179 ALA A N 1
ATOM 1387 C CA . ALA A 1 179 ? 6.218 18.350 -25.379 1.00 26.41 179 ALA A CA 1
ATOM 1388 C C . ALA A 1 179 ? 7.176 17.503 -26.222 1.00 26.41 179 ALA A C 1
ATOM 1390 O O . ALA A 1 179 ? 7.424 16.337 -25.933 1.00 26.41 179 ALA A O 1
ATOM 1391 N N . THR A 1 180 ? 7.629 18.082 -27.323 1.00 26.19 180 THR A N 1
ATOM 1392 C CA . THR A 1 180 ? 8.645 17.577 -28.250 1.00 26.19 180 THR A CA 1
ATOM 1393 C C . THR A 1 180 ? 9.652 16.597 -27.636 1.00 26.19 180 THR A C 1
ATOM 1395 O O . THR A 1 180 ? 10.344 16.953 -26.691 1.00 26.19 180 THR A O 1
ATOM 1398 N N . CYS A 1 181 ? 9.730 15.401 -28.233 1.00 29.20 181 CYS A N 1
ATOM 1399 C CA . CYS A 1 181 ? 10.778 14.385 -28.106 1.00 29.20 181 CYS A CA 1
ATOM 1400 C C . CYS A 1 181 ? 12.057 14.816 -27.363 1.00 29.20 181 CYS A C 1
ATOM 1402 O O . CYS A 1 181 ? 12.990 15.308 -27.988 1.00 29.20 181 CYS A O 1
ATOM 1404 N N . GLU A 1 182 ? 12.141 14.460 -26.086 1.00 23.50 182 GLU A N 1
ATOM 1405 C CA . GLU A 1 182 ? 13.350 13.908 -25.476 1.00 23.50 182 GLU A CA 1
ATOM 1406 C C . GLU A 1 182 ? 12.901 12.702 -24.645 1.00 23.50 182 GLU A C 1
ATOM 1408 O O . GLU A 1 182 ? 12.142 12.817 -23.686 1.00 23.50 182 GLU A O 1
ATOM 1413 N N . ILE A 1 183 ? 13.282 11.505 -25.092 1.00 26.61 183 ILE A N 1
ATOM 1414 C CA . ILE A 1 183 ? 13.036 10.262 -24.363 1.00 26.61 183 ILE A CA 1
ATOM 1415 C C . ILE A 1 183 ? 14.035 10.243 -23.204 1.00 26.61 183 ILE A C 1
ATOM 1417 O O . ILE A 1 183 ? 15.149 9.747 -23.356 1.00 26.61 183 ILE A O 1
ATOM 1421 N N . GLU A 1 184 ? 13.661 10.785 -22.048 1.00 26.42 184 GLU A N 1
ATOM 1422 C CA . GLU A 1 184 ? 14.444 10.602 -20.826 1.00 26.42 184 GLU A CA 1
ATOM 1423 C C . GLU A 1 184 ? 14.002 9.303 -20.136 1.00 26.42 184 GLU A C 1
ATOM 1425 O O . GLU A 1 184 ? 13.247 9.277 -19.168 1.00 26.42 184 GLU A O 1
ATOM 1430 N N . LEU A 1 185 ? 14.454 8.175 -20.694 1.00 30.73 185 LEU A N 1
ATOM 1431 C CA . LEU A 1 185 ? 14.380 6.854 -20.066 1.00 30.73 185 LEU A CA 1
ATOM 1432 C C . LEU A 1 185 ? 15.295 6.833 -18.832 1.00 30.73 185 LEU A C 1
ATOM 1434 O O . LEU A 1 185 ? 16.412 6.316 -18.895 1.00 30.73 185 LEU A O 1
ATOM 1438 N N . ARG A 1 186 ? 14.846 7.394 -17.704 1.00 37.56 186 ARG A N 1
ATOM 1439 C CA . ARG A 1 186 ? 15.534 7.211 -16.421 1.00 37.56 186 ARG A CA 1
ATOM 1440 C C . ARG A 1 186 ? 14.970 5.996 -15.718 1.00 37.56 186 ARG A C 1
ATOM 1442 O O . ARG A 1 186 ? 13.832 5.934 -15.274 1.00 37.56 186 ARG A O 1
ATOM 1449 N N . THR A 1 187 ? 15.797 4.977 -15.716 1.00 33.91 187 THR A N 1
ATOM 1450 C CA . THR A 1 187 ? 15.463 3.623 -15.332 1.00 33.91 187 THR A CA 1
ATOM 1451 C C . THR A 1 187 ? 16.142 3.273 -14.024 1.00 33.91 187 THR A C 1
ATOM 1453 O O . THR A 1 187 ? 17.319 3.579 -13.845 1.00 33.91 187 THR A O 1
ATOM 1456 N N . LEU A 1 188 ? 15.434 2.588 -13.132 1.00 38.16 188 LEU A N 1
ATOM 1457 C CA . LEU A 1 188 ? 15.982 2.169 -11.848 1.00 38.16 188 LEU A CA 1
ATOM 1458 C C . LEU A 1 188 ? 16.911 0.966 -12.051 1.00 38.16 188 LEU A C 1
ATOM 1460 O O . LEU A 1 188 ? 16.462 -0.177 -12.063 1.00 38.16 188 LEU A O 1
ATOM 1464 N N . ASP A 1 189 ? 18.216 1.201 -12.163 1.00 35.44 189 ASP A N 1
ATOM 1465 C CA . ASP A 1 189 ? 19.259 0.158 -12.103 1.00 35.44 189 ASP A CA 1
ATOM 1466 C C . ASP A 1 189 ? 19.439 -0.431 -10.672 1.00 35.44 189 ASP A C 1
ATOM 1468 O O . ASP A 1 189 ? 20.540 -0.778 -10.250 1.00 35.44 189 ASP A O 1
ATOM 1472 N N . TRP A 1 190 ? 18.367 -0.494 -9.863 1.00 39.94 190 TRP A N 1
ATOM 1473 C CA . TRP A 1 190 ? 18.437 -0.725 -8.407 1.00 39.94 190 TRP A CA 1
ATOM 1474 C C . TRP A 1 190 ? 17.732 -1.995 -7.905 1.00 39.94 190 TRP A C 1
ATOM 1476 O O . TRP A 1 190 ? 17.867 -2.289 -6.719 1.00 39.94 190 TRP A O 1
ATOM 1486 N N . ILE A 1 191 ? 17.023 -2.741 -8.759 1.00 30.83 191 ILE A N 1
ATOM 1487 C CA . ILE A 1 191 ? 16.317 -3.977 -8.375 1.00 30.83 191 ILE A CA 1
ATOM 1488 C C . ILE A 1 191 ? 16.981 -5.178 -9.064 1.00 30.83 191 ILE A C 1
ATOM 1490 O O . ILE A 1 191 ? 16.611 -5.539 -10.183 1.00 30.83 191 ILE A O 1
ATOM 1494 N N . GLU A 1 192 ? 17.965 -5.766 -8.383 1.00 30.09 192 GLU A N 1
ATOM 1495 C CA . GLU A 1 192 ? 18.343 -7.183 -8.503 1.00 30.09 192 GLU A CA 1
ATOM 1496 C C . GLU A 1 192 ? 18.057 -7.874 -7.165 1.00 30.09 192 GLU A C 1
ATOM 1498 O O . GLU A 1 192 ? 18.372 -7.271 -6.109 1.00 30.09 192 GLU A O 1
#